Protein AF-A0A4U3MLZ5-F1 (afdb_monomer_lite)

Radius of gyration: 21.93 Å; chains: 1; bounding box: 55×74×49 Å

Secondary structure (DSSP, 8-state):
-EEEE-PPP-S-B---EEETTEEEPSB--SS--B-TTS-BS-B-----TT-TTTTSBSSGGGS-HHHHHHHHHHHHHHHHHHHHHHHHHHHHHTT--HHHHHTT-EEEEEEEEEE-TTS-EEEEEEEEEEBTTBTTSPPPTT--HHHHHHHHHHHHHH-EEEE----TT--PPPEEEE--S-EEEE----STTS-SS-HHHHHHHHHHHHHHTTSS-S--SS----SGGGTT----PPPP-

Foldseek 3Di:
DKKKFAFAAQADAFAWDDDPNDTFARFDDVVQDADPVRFGSGTRDRDDPPRPRHLPHSDPVSGRPLSQVVQQVCVVVLVVQLQVCLLVLLCVVVVHDSVVLLQFWDWDKDKDWDADSNRHTMMIMDIDIAGNVDPPHHHPPVPDPVSSVVSSVVSQVPGWDWADSPPPPCPDGTDIGGIYPDMDDADDDDDDDDPDDHNCVVCCVVVVCVVVVVPDDDDDPDDPDDPPPPPPPPDDDDDDD

InterPro domains:
  IPR046828 Replication initiator protein [PF20199] (1-237)

Organism: NCBI:txid2575442

Structure (mmCIF, N/CA/C/O backbone):
data_AF-A0A4U3MLZ5-F1
#
_entry.id   AF-A0A4U3MLZ5-F1
#
loop_
_atom_site.group_PDB
_atom_site.id
_atom_site.type_symbol
_atom_site.label_atom_id
_atom_site.label_alt_id
_atom_site.label_comp_id
_atom_site.label_asym_id
_atom_site.label_entity_id
_atom_site.label_seq_id
_atom_site.pdbx_PDB_ins_code
_atom_site.Cartn_x
_atom_site.Cartn_y
_atom_site.Cartn_z
_atom_site.occupancy
_atom_site.B_iso_or_equiv
_atom_site.auth_seq_id
_atom_site.auth_comp_id
_atom_site.auth_asym_id
_atom_site.auth_atom_id
_atom_site.pdbx_PDB_model_num
ATOM 1 N N . MET A 1 1 ? -3.683 9.913 10.251 1.00 90.56 1 MET A N 1
ATOM 2 C CA . MET A 1 1 ? -2.529 9.402 9.479 1.00 90.56 1 MET A CA 1
ATOM 3 C C . MET A 1 1 ? -2.818 9.519 8.001 1.00 90.56 1 MET A C 1
ATOM 5 O O . MET A 1 1 ? -3.917 9.171 7.587 1.00 90.56 1 MET A O 1
ATOM 9 N N . PHE A 1 2 ? -1.843 9.973 7.226 1.00 90.75 2 PHE A N 1
ATOM 10 C CA . PHE A 1 2 ? -1.817 9.811 5.780 1.00 90.75 2 PHE A CA 1
ATOM 11 C C . PHE A 1 2 ? -0.992 8.569 5.439 1.00 90.75 2 PHE A C 1
ATOM 13 O O . PHE A 1 2 ? 0.089 8.388 5.995 1.00 90.75 2 PHE A O 1
ATOM 20 N N . ALA A 1 3 ? -1.501 7.704 4.569 1.00 94.44 3 ALA A N 1
ATOM 21 C CA . ALA A 1 3 ? -0.833 6.475 4.168 1.00 94.44 3 ALA A CA 1
ATOM 22 C C . ALA A 1 3 ? -0.869 6.297 2.647 1.00 94.44 3 ALA A C 1
ATOM 24 O O . ALA A 1 3 ? -1.928 6.417 2.030 1.00 94.44 3 ALA A O 1
ATOM 25 N N . THR A 1 4 ? 0.281 5.975 2.056 1.00 95.31 4 THR A N 1
ATOM 26 C CA . THR A 1 4 ? 0.422 5.664 0.629 1.00 95.31 4 THR A CA 1
ATOM 27 C C . THR A 1 4 ? 0.766 4.192 0.448 1.00 95.31 4 THR A C 1
ATOM 29 O O . THR A 1 4 ? 1.868 3.757 0.785 1.00 95.31 4 THR A O 1
ATOM 32 N N . PHE A 1 5 ? -0.171 3.434 -0.116 1.00 96.06 5 PHE A N 1
ATOM 33 C CA . PHE A 1 5 ? -0.049 2.008 -0.399 1.00 96.06 5 PHE A CA 1
ATOM 34 C C . PHE A 1 5 ? 0.317 1.803 -1.864 1.00 96.06 5 PHE A C 1
ATOM 36 O O . PHE A 1 5 ? -0.424 2.221 -2.753 1.00 96.06 5 PHE A O 1
ATOM 43 N N . THR A 1 6 ? 1.434 1.131 -2.128 1.00 93.88 6 THR A N 1
ATOM 44 C CA . THR A 1 6 ? 1.923 0.917 -3.496 1.00 93.88 6 THR A CA 1
ATOM 45 C C . THR A 1 6 ? 1.751 -0.524 -3.959 1.00 93.88 6 THR A C 1
ATOM 47 O O . THR A 1 6 ? 1.646 -1.454 -3.158 1.00 93.88 6 THR A O 1
ATOM 50 N N . ALA A 1 7 ? 1.750 -0.705 -5.277 1.00 94.31 7 ALA A N 1
ATOM 51 C CA . ALA A 1 7 ? 1.853 -2.014 -5.902 1.00 94.31 7 ALA A CA 1
ATOM 52 C C . ALA A 1 7 ? 3.239 -2.644 -5.675 1.00 94.31 7 ALA A C 1
ATOM 54 O O . ALA A 1 7 ? 4.245 -1.915 -5.623 1.00 94.31 7 ALA A O 1
ATOM 55 N N . PRO A 1 8 ? 3.337 -3.984 -5.609 1.00 93.75 8 PRO A N 1
ATOM 56 C CA . PRO A 1 8 ? 4.622 -4.666 -5.669 1.00 93.75 8 PRO A CA 1
ATOM 57 C C . PRO A 1 8 ? 5.327 -4.409 -7.014 1.00 93.75 8 PRO A C 1
ATOM 59 O O . PRO A 1 8 ? 4.807 -3.768 -7.927 1.00 93.75 8 PRO A O 1
ATOM 62 N N . SER A 1 9 ? 6.576 -4.859 -7.115 1.00 92.06 9 SER A N 1
ATOM 63 C CA . SER A 1 9 ? 7.327 -4.788 -8.368 1.00 92.06 9 SER A CA 1
ATOM 64 C C . SER A 1 9 ? 7.005 -6.003 -9.233 1.00 92.06 9 SER A C 1
ATOM 66 O O . SER A 1 9 ? 7.180 -7.120 -8.762 1.00 92.06 9 SER A O 1
ATOM 68 N N . PHE A 1 10 ? 6.640 -5.773 -10.495 1.00 93.88 10 PHE A N 1
ATOM 69 C CA . PHE A 1 10 ? 6.434 -6.816 -11.516 1.00 93.88 10 PHE A CA 1
ATOM 70 C C . PHE A 1 10 ? 7.605 -6.936 -12.499 1.00 93.88 10 PHE A C 1
ATOM 72 O O . PHE A 1 10 ? 7.618 -7.779 -13.381 1.00 93.88 10 PHE A O 1
ATOM 79 N N . GLY A 1 11 ? 8.616 -6.086 -12.346 1.00 92.94 11 GLY A N 1
ATOM 80 C CA . GLY A 1 11 ? 9.808 -6.091 -13.177 1.00 92.94 11 GLY A CA 1
ATOM 81 C C . GLY A 1 11 ? 10.463 -4.712 -13.196 1.00 92.94 11 GLY A C 1
ATOM 82 O O . GLY A 1 11 ? 9.889 -3.739 -12.690 1.00 92.94 11 GLY A O 1
ATOM 83 N N . PRO A 1 12 ? 11.683 -4.597 -13.740 1.00 92.50 12 PRO A N 1
ATOM 84 C CA . PRO A 1 12 ? 12.329 -3.309 -13.941 1.00 92.50 12 PRO A CA 1
ATOM 85 C C . PRO A 1 12 ? 11.553 -2.465 -14.961 1.00 92.50 12 PRO A C 1
ATOM 87 O O . PRO A 1 12 ? 11.342 -2.893 -16.093 1.00 92.50 12 PRO A O 1
ATOM 90 N N . VAL A 1 13 ? 11.178 -1.248 -14.570 1.00 94.31 13 VAL A N 1
ATOM 91 C CA . VAL A 1 13 ? 10.553 -0.251 -15.453 1.00 94.31 13 VAL A CA 1
ATOM 92 C C . VAL A 1 13 ? 11.419 0.997 -15.552 1.00 94.31 13 VAL A C 1
ATOM 94 O O . VAL A 1 13 ? 12.210 1.294 -14.646 1.00 94.31 13 VAL A O 1
ATOM 97 N N . HIS A 1 14 ? 11.249 1.733 -16.642 1.00 94.81 14 HIS A N 1
ATOM 98 C CA . HIS A 1 14 ? 11.789 3.071 -16.797 1.00 94.81 14 HIS A CA 1
ATOM 99 C C . HIS A 1 14 ? 11.133 4.030 -15.801 1.00 94.81 14 HIS A C 1
ATOM 101 O O . HIS A 1 14 ? 9.921 4.013 -15.585 1.00 94.81 14 HIS A O 1
ATOM 107 N N . GLY A 1 15 ? 11.943 4.887 -15.192 1.00 93.00 15 GLY A N 1
ATOM 108 C CA . GLY A 1 15 ? 11.492 5.871 -14.225 1.00 93.00 15 GLY A CA 1
ATOM 109 C C . GLY A 1 15 ? 12.339 7.129 -14.289 1.00 93.00 15 GLY A C 1
ATOM 110 O O . GLY A 1 15 ? 13.526 7.091 -14.622 1.00 93.00 15 GLY A O 1
ATOM 111 N N . ARG A 1 16 ? 11.722 8.251 -13.933 1.00 92.88 16 ARG A N 1
ATOM 112 C CA . ARG A 1 16 ? 12.428 9.505 -13.713 1.00 92.88 16 ARG A CA 1
ATOM 113 C C . ARG A 1 16 ? 12.872 9.552 -12.260 1.00 92.88 16 ARG A C 1
ATOM 115 O O . ARG A 1 16 ? 12.088 9.301 -11.347 1.00 92.88 16 ARG A O 1
ATOM 122 N N . ARG A 1 17 ? 14.147 9.855 -12.048 1.00 91.25 17 ARG A N 1
ATOM 123 C CA . ARG A 1 17 ? 14.723 10.066 -10.721 1.00 91.25 17 ARG A CA 1
ATOM 124 C C . ARG A 1 17 ? 15.304 11.458 -10.690 1.00 91.25 17 ARG A C 1
ATOM 126 O O . ARG A 1 17 ? 15.999 11.848 -11.621 1.00 91.25 17 ARG A O 1
ATOM 133 N N . GLU A 1 18 ? 15.053 12.176 -9.615 1.00 91.69 18 GLU A N 1
ATOM 134 C CA . GLU A 1 18 ? 15.559 13.526 -9.434 1.00 91.69 18 GLU A CA 1
ATOM 135 C C . GLU A 1 18 ? 16.125 13.663 -8.029 1.00 91.69 18 GLU A C 1
ATOM 137 O O . GLU A 1 18 ? 15.611 13.068 -7.079 1.00 91.69 18 GLU A O 1
ATOM 142 N N . ARG A 1 19 ? 17.227 14.397 -7.913 1.00 91.88 19 ARG A N 1
ATOM 143 C CA . ARG A 1 19 ? 17.825 14.760 -6.634 1.00 91.88 19 ARG A CA 1
ATOM 144 C C . ARG A 1 19 ? 18.454 16.136 -6.775 1.00 91.88 19 ARG A C 1
ATOM 146 O O . ARG A 1 19 ? 19.205 16.356 -7.721 1.00 91.88 19 ARG A O 1
ATOM 153 N N . ASP A 1 20 ? 18.141 17.034 -5.846 1.00 91.81 20 ASP A N 1
ATOM 154 C CA . ASP A 1 20 ? 18.677 18.400 -5.802 1.00 91.81 20 ASP A CA 1
ATOM 155 C C . ASP A 1 20 ? 18.497 19.150 -7.142 1.00 91.81 20 ASP A C 1
ATOM 157 O O . ASP A 1 20 ? 19.430 19.758 -7.665 1.00 91.81 20 ASP A O 1
ATOM 161 N N . GLY A 1 21 ? 17.310 19.020 -7.754 1.00 88.25 21 GLY A N 1
ATOM 162 C CA . GLY A 1 21 ? 16.965 19.623 -9.052 1.00 88.25 21 GLY A CA 1
ATOM 163 C C . GLY A 1 21 ? 17.662 18.999 -10.268 1.00 88.25 21 GLY A C 1
ATOM 164 O O . GLY A 1 21 ? 17.538 19.503 -11.381 1.00 88.25 21 GLY A O 1
ATOM 165 N N . LYS A 1 22 ? 18.419 17.908 -10.087 1.00 92.31 22 LYS A N 1
ATOM 166 C CA . LYS A 1 22 ? 19.141 17.225 -11.168 1.00 92.31 22 LYS A CA 1
ATOM 167 C C . LYS A 1 22 ? 18.493 15.891 -11.500 1.00 92.31 22 LYS A C 1
ATOM 169 O O . LYS A 1 22 ? 18.393 15.002 -10.651 1.00 92.31 22 LYS A O 1
ATOM 174 N N . THR A 1 23 ? 18.144 15.710 -12.773 1.00 94.19 23 THR A N 1
ATOM 175 C CA . THR A 1 23 ? 17.671 14.426 -13.296 1.00 94.19 23 THR A CA 1
ATOM 176 C C . THR A 1 23 ? 18.797 13.399 -13.238 1.00 94.19 23 THR A C 1
ATOM 178 O O . THR A 1 23 ? 19.848 13.556 -13.864 1.00 94.19 23 THR A O 1
ATOM 181 N N . LEU A 1 24 ? 18.589 12.335 -12.475 1.00 94.50 24 LEU A N 1
ATOM 182 C CA . LEU A 1 24 ? 19.512 11.220 -12.317 1.00 94.50 24 LEU A CA 1
ATOM 183 C C . LEU A 1 24 ? 19.298 10.168 -13.417 1.00 94.50 24 LEU A C 1
ATOM 185 O O . LEU A 1 24 ? 18.218 10.095 -14.007 1.00 94.50 24 LEU A O 1
ATOM 189 N N . PRO A 1 25 ? 20.300 9.307 -13.678 1.00 95.12 25 PRO A N 1
ATOM 190 C CA . PRO A 1 25 ? 20.103 8.124 -14.504 1.00 95.12 25 PRO A CA 1
ATOM 191 C C . PRO A 1 25 ? 18.929 7.278 -13.993 1.00 95.12 25 PRO A C 1
ATOM 193 O O . PRO A 1 25 ? 18.823 7.006 -12.789 1.00 95.12 25 PRO A O 1
ATOM 196 N N . CYS A 1 26 ? 18.080 6.853 -14.927 1.00 94.44 26 CYS A N 1
ATOM 197 C CA . CYS A 1 26 ? 16.833 6.123 -14.710 1.00 94.44 26 CYS A CA 1
ATOM 198 C C . CYS A 1 26 ? 16.978 4.982 -13.699 1.00 94.44 26 CYS A C 1
ATOM 200 O O . CYS A 1 26 ? 16.330 4.950 -12.654 1.00 94.44 26 CYS A O 1
ATOM 202 N N . ARG A 1 27 ? 17.852 4.028 -14.009 1.00 91.75 27 ARG A N 1
ATOM 203 C CA . ARG A 1 27 ? 18.087 2.821 -13.222 1.00 91.75 27 ARG A CA 1
ATOM 204 C C . ARG A 1 27 ? 19.487 2.277 -13.531 1.00 91.75 27 ARG A C 1
ATOM 206 O O . ARG A 1 27 ? 19.602 1.278 -14.236 1.00 91.75 27 ARG A O 1
ATOM 213 N N . PRO A 1 28 ? 20.558 2.928 -13.053 1.00 91.44 28 PRO A N 1
ATOM 214 C CA . PRO A 1 28 ? 21.910 2.449 -13.308 1.00 91.44 28 PRO A CA 1
ATOM 215 C C . PRO A 1 28 ? 22.130 1.107 -12.596 1.00 91.44 28 PRO A C 1
ATOM 217 O O . PRO A 1 28 ? 21.809 0.980 -11.411 1.00 91.44 28 PRO A O 1
ATOM 220 N N . ARG A 1 29 ? 22.692 0.115 -13.294 1.00 89.00 29 ARG A N 1
ATOM 221 C CA . ARG A 1 29 ? 23.228 -1.106 -12.684 1.00 89.00 29 ARG A CA 1
ATOM 222 C C . ARG A 1 29 ? 24.743 -1.126 -12.865 1.00 89.00 29 ARG A C 1
ATOM 224 O O . ARG A 1 29 ? 25.285 -0.531 -13.793 1.00 89.00 29 ARG A O 1
ATOM 231 N N . ARG A 1 30 ? 25.459 -1.750 -11.932 1.00 86.81 30 ARG A N 1
ATOM 232 C CA . ARG A 1 30 ? 26.891 -2.000 -12.122 1.00 86.81 30 ARG A CA 1
ATOM 233 C C . ARG A 1 30 ? 27.029 -3.037 -13.241 1.00 86.81 30 ARG A C 1
ATOM 235 O O . ARG A 1 30 ? 26.280 -4.007 -13.221 1.00 86.81 30 ARG A O 1
ATOM 242 N N . ASP A 1 31 ? 27.899 -2.768 -14.211 1.00 83.38 31 ASP A N 1
ATOM 243 C CA . ASP A 1 31 ? 28.206 -3.636 -15.361 1.00 83.38 31 ASP A CA 1
ATOM 244 C C . ASP A 1 31 ? 27.020 -3.956 -16.303 1.00 83.38 31 ASP A C 1
ATOM 246 O O . ASP A 1 31 ? 27.200 -4.700 -17.258 1.00 83.38 31 ASP A O 1
ATOM 250 N N . ASP A 1 32 ? 25.838 -3.363 -16.047 1.00 82.56 32 ASP A N 1
ATOM 251 C CA . ASP A 1 32 ? 24.568 -3.523 -16.780 1.00 82.56 32 ASP A CA 1
ATOM 252 C C . ASP A 1 32 ? 24.399 -4.926 -17.393 1.00 82.56 32 ASP A C 1
ATOM 254 O O . ASP A 1 32 ? 24.376 -5.064 -18.616 1.00 82.56 32 ASP A O 1
ATOM 258 N N . PRO A 1 33 ? 24.290 -5.985 -16.567 1.00 86.88 33 PRO A N 1
ATOM 259 C CA . PRO A 1 33 ? 24.210 -7.338 -17.090 1.00 86.88 33 PRO A CA 1
ATOM 260 C C . PRO A 1 33 ? 22.992 -7.480 -18.016 1.00 86.88 33 PRO A C 1
ATOM 262 O O . PRO A 1 33 ? 21.937 -6.878 -17.753 1.00 86.88 33 PRO A O 1
ATOM 265 N N . PRO A 1 34 ? 23.112 -8.262 -19.101 1.00 91.56 34 PRO A N 1
ATOM 266 C CA . PRO A 1 34 ? 21.959 -8.620 -19.899 1.00 91.56 34 PRO A CA 1
ATOM 267 C C . PRO A 1 34 ? 21.051 -9.549 -19.090 1.00 91.56 34 PRO A C 1
ATOM 269 O O . PRO A 1 34 ? 21.515 -10.439 -18.377 1.00 91.56 34 PRO A O 1
ATOM 272 N N . CYS A 1 35 ? 19.744 -9.366 -19.230 1.00 92.44 35 CYS A N 1
ATOM 273 C CA . CYS A 1 35 ? 18.767 -10.350 -18.802 1.00 92.44 35 CYS A CA 1
ATOM 274 C C . CYS A 1 35 ? 18.855 -11.599 -19.694 1.00 92.44 35 CYS A C 1
ATOM 276 O O . CYS A 1 35 ? 19.525 -11.606 -20.730 1.00 92.44 35 CYS A O 1
ATOM 278 N N . VAL A 1 36 ? 18.097 -12.640 -19.351 1.00 91.75 36 VAL A N 1
ATOM 279 C CA . VAL A 1 36 ? 18.025 -13.891 -20.132 1.00 91.75 36 VAL A CA 1
ATOM 280 C C . VAL A 1 36 ? 17.581 -13.700 -21.593 1.00 91.75 36 VAL A C 1
ATOM 282 O O . VAL A 1 36 ? 17.824 -14.566 -22.423 1.00 91.75 36 VAL A O 1
ATOM 285 N N . HIS A 1 37 ? 16.980 -12.553 -21.926 1.00 91.81 37 HIS A N 1
ATOM 286 C CA . HIS A 1 37 ? 16.560 -12.175 -23.282 1.00 91.81 37 HIS A CA 1
ATOM 287 C C . HIS A 1 37 ? 17.588 -11.294 -24.019 1.00 91.81 37 HIS A C 1
ATOM 289 O O . HIS A 1 37 ? 17.282 -10.734 -25.070 1.00 91.81 37 HIS A O 1
ATOM 295 N N . GLY A 1 38 ? 18.782 -11.091 -23.451 1.00 89.94 38 GLY A N 1
ATOM 296 C CA . GLY A 1 38 ? 19.858 -10.297 -24.054 1.00 89.94 38 GLY A CA 1
ATOM 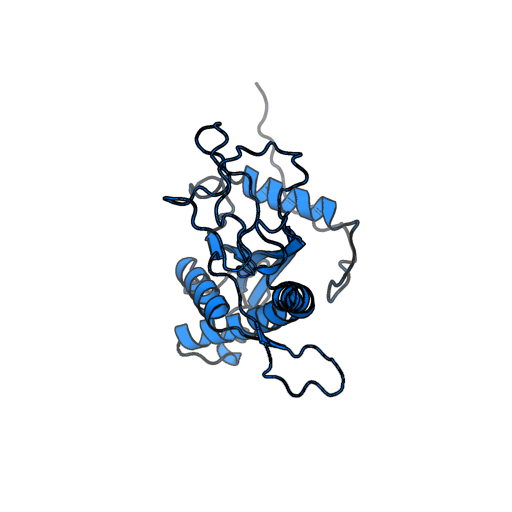297 C C . GLY A 1 38 ? 19.703 -8.774 -23.938 1.00 89.94 38 GLY A C 1
ATOM 298 O O . GLY A 1 38 ? 20.525 -8.039 -24.480 1.00 89.94 38 GLY A O 1
ATOM 299 N N . ARG A 1 39 ? 18.678 -8.270 -23.233 1.00 88.69 39 ARG A N 1
ATOM 300 C CA . ARG A 1 39 ? 18.480 -6.825 -22.994 1.00 88.69 39 ARG A CA 1
ATOM 301 C C . ARG A 1 39 ? 19.131 -6.400 -21.682 1.00 88.69 39 ARG A C 1
ATOM 303 O O . ARG A 1 39 ? 19.040 -7.128 -20.702 1.00 88.69 39 ARG A O 1
ATOM 310 N N . LEU A 1 40 ? 19.735 -5.214 -21.629 1.00 87.88 40 LEU A N 1
ATOM 311 C CA . LEU A 1 40 ? 20.328 -4.692 -20.391 1.00 87.88 40 LEU A CA 1
ATOM 312 C C . LEU A 1 40 ? 19.262 -4.550 -19.294 1.00 87.88 40 LEU A C 1
ATOM 314 O O . LEU A 1 40 ? 18.179 -4.024 -19.537 1.00 87.88 40 LEU A O 1
ATOM 318 N N . GLU A 1 41 ? 19.574 -4.967 -18.068 1.00 84.38 41 GLU A N 1
ATOM 319 C CA . GLU A 1 41 ? 18.665 -4.805 -16.920 1.00 84.38 41 GLU A CA 1
ATOM 320 C C . GLU A 1 41 ? 18.646 -3.381 -16.334 1.00 84.38 41 GLU A C 1
ATOM 322 O O . GLU A 1 41 ? 17.830 -3.049 -15.460 1.00 84.38 41 GLU A O 1
ATOM 327 N N . GLY A 1 42 ? 19.592 -2.548 -16.767 1.00 90.44 42 GLY A N 1
ATOM 328 C CA . GLY A 1 42 ? 19.748 -1.160 -16.363 1.00 90.44 42 GLY A CA 1
ATOM 329 C C . GLY A 1 42 ? 19.376 -0.181 -17.470 1.00 90.44 42 GLY A C 1
ATOM 330 O O . GLY A 1 42 ? 19.385 -0.493 -18.656 1.00 90.44 42 GLY A O 1
ATOM 331 N N . CYS A 1 43 ? 19.080 1.051 -17.066 1.00 93.38 43 CYS A N 1
ATOM 332 C CA . CYS A 1 43 ? 18.921 2.180 -17.972 1.00 93.38 43 CYS A CA 1
ATOM 333 C C . CYS A 1 43 ? 19.702 3.377 -17.420 1.00 93.38 43 CYS A C 1
ATOM 335 O O . CYS A 1 43 ? 19.432 3.850 -16.313 1.00 93.38 43 CYS A O 1
ATOM 337 N N . ARG A 1 44 ? 20.671 3.888 -18.189 1.00 94.06 44 ARG A N 1
ATOM 338 C CA . ARG A 1 44 ? 21.462 5.077 -17.813 1.00 94.06 44 ARG A CA 1
ATOM 339 C C . ARG A 1 44 ? 20.897 6.392 -18.347 1.00 94.06 44 ARG A C 1
ATOM 341 O O . ARG A 1 44 ? 21.413 7.453 -18.002 1.00 94.06 44 ARG A O 1
ATOM 348 N N . VAL A 1 45 ? 19.840 6.330 -19.156 1.00 94.56 45 VAL A N 1
ATOM 349 C CA . VAL A 1 45 ? 19.175 7.515 -19.708 1.00 94.56 45 VAL A CA 1
ATOM 350 C C . VAL A 1 45 ? 18.628 8.384 -18.574 1.00 94.56 45 VAL A C 1
ATOM 352 O O . VAL A 1 45 ? 18.109 7.876 -17.579 1.00 94.56 45 VAL A O 1
ATOM 355 N N . ARG A 1 46 ? 18.756 9.703 -18.722 1.00 96.19 46 ARG A N 1
ATOM 356 C CA . ARG A 1 46 ? 18.123 10.707 -17.860 1.00 96.19 46 ARG A CA 1
ATOM 357 C C . ARG A 1 46 ? 16.823 11.130 -18.539 1.00 96.19 46 ARG A C 1
ATOM 359 O O . ARG A 1 46 ? 16.852 11.946 -19.451 1.00 96.19 46 ARG A O 1
ATOM 366 N N . HIS A 1 47 ? 15.718 10.492 -18.170 1.00 95.69 47 HIS A N 1
ATOM 367 C CA . HIS A 1 47 ? 14.425 10.716 -18.820 1.00 95.69 47 HIS A CA 1
ATOM 368 C C . HIS A 1 47 ? 13.836 12.091 -18.462 1.00 95.69 47 HIS A C 1
ATOM 370 O O . HIS A 1 47 ? 13.852 12.487 -17.292 1.00 95.69 47 HIS A O 1
ATOM 376 N N . GLY A 1 48 ? 13.299 12.790 -19.468 1.00 93.25 48 GLY A N 1
ATOM 377 C CA . GLY A 1 48 ? 12.475 13.995 -19.296 1.00 93.25 48 GLY A CA 1
ATOM 378 C C . GLY A 1 48 ? 11.117 13.684 -18.650 1.00 93.25 48 GLY A C 1
ATOM 379 O O . GLY A 1 48 ? 10.838 12.528 -18.350 1.00 93.25 48 GLY A O 1
ATOM 380 N N . GLU A 1 49 ? 10.296 14.704 -18.372 1.00 89.31 49 GLU A N 1
ATOM 381 C CA . GLU A 1 49 ? 8.964 14.518 -17.744 1.00 89.31 49 GLU A CA 1
ATOM 382 C C . GLU A 1 49 ? 7.999 13.814 -18.694 1.00 89.31 49 GLU A C 1
ATOM 384 O O . GLU A 1 49 ? 7.283 12.909 -18.277 1.00 89.31 49 GLU A O 1
ATOM 389 N N . ASP A 1 50 ? 8.087 14.154 -19.979 1.00 90.81 50 ASP A N 1
ATOM 390 C CA . ASP A 1 50 ? 7.204 13.655 -21.034 1.00 90.81 50 ASP A CA 1
ATOM 391 C C . ASP A 1 50 ? 7.814 12.488 -21.833 1.00 90.81 50 ASP A C 1
ATOM 393 O O . ASP A 1 50 ? 7.394 12.196 -22.952 1.00 90.81 50 ASP A O 1
ATOM 397 N N . ASP A 1 51 ? 8.845 11.815 -21.304 1.00 92.56 51 ASP A N 1
ATOM 398 C CA . ASP A 1 51 ? 9.450 10.672 -21.999 1.00 92.56 51 ASP A CA 1
ATOM 399 C C . ASP A 1 51 ? 8.466 9.492 -22.027 1.00 92.56 51 ASP A C 1
ATOM 401 O O . ASP A 1 51 ? 8.103 8.934 -20.989 1.00 92.56 51 ASP A O 1
ATOM 405 N N . SER A 1 52 ? 8.068 9.076 -23.230 1.00 93.62 52 SER A N 1
ATOM 406 C CA . SER A 1 52 ? 7.064 8.028 -23.456 1.00 93.62 52 SER A CA 1
ATOM 407 C C . SER A 1 52 ? 7.455 6.651 -22.919 1.00 93.62 52 SER A C 1
ATOM 409 O O . SER A 1 52 ? 6.598 5.777 -22.774 1.00 93.62 52 SER A O 1
ATOM 411 N N . ARG A 1 53 ? 8.737 6.437 -22.599 1.00 94.00 53 ARG A N 1
ATOM 412 C CA . ARG A 1 53 ? 9.203 5.198 -21.972 1.00 94.00 53 ARG A CA 1
ATOM 413 C C . ARG A 1 53 ? 8.887 5.150 -20.489 1.00 94.00 53 ARG A C 1
ATOM 415 O O . ARG A 1 53 ? 8.935 4.062 -19.931 1.00 94.00 53 ARG A O 1
ATOM 422 N N . LEU A 1 54 ? 8.606 6.272 -19.822 1.00 93.75 54 LEU A N 1
ATOM 423 C CA . LEU A 1 54 ? 8.342 6.267 -18.384 1.00 93.75 54 LEU A CA 1
ATOM 424 C C . LEU A 1 54 ? 7.213 5.293 -18.037 1.00 93.75 54 LEU A C 1
ATOM 426 O O . LEU A 1 54 ? 6.162 5.271 -18.666 1.00 93.75 54 LEU A O 1
ATOM 430 N N . GLY A 1 55 ? 7.460 4.457 -17.030 1.00 91.50 55 GLY A N 1
ATOM 431 C CA . GLY A 1 55 ? 6.543 3.401 -16.620 1.00 91.50 55 GLY A CA 1
ATOM 432 C C . GLY A 1 55 ? 6.570 2.140 -17.488 1.00 91.50 55 GLY A C 1
ATOM 433 O O . GLY A 1 55 ? 6.082 1.109 -17.027 1.00 91.50 55 GLY A O 1
ATOM 434 N N . GLN A 1 56 ? 7.178 2.170 -18.678 1.00 94.38 56 GLN A N 1
ATOM 435 C CA . GLN A 1 56 ? 7.320 0.983 -19.518 1.00 94.38 56 GLN A CA 1
ATOM 436 C C . GLN A 1 56 ? 8.402 0.034 -18.985 1.00 94.38 56 GLN A C 1
ATOM 438 O O . GLN A 1 56 ? 9.379 0.483 -18.369 1.00 94.38 56 GLN A O 1
ATOM 443 N N . PRO A 1 57 ? 8.273 -1.281 -19.227 1.00 95.19 57 PRO A N 1
ATOM 444 C CA . PRO A 1 57 ? 9.309 -2.245 -18.882 1.00 95.19 57 PRO A CA 1
ATOM 445 C C . PRO A 1 57 ? 10.633 -1.961 -19.589 1.00 95.19 57 PRO A C 1
ATOM 447 O O . PRO A 1 57 ? 10.656 -1.647 -20.773 1.00 95.19 57 PRO A O 1
ATOM 450 N N . ILE A 1 58 ? 11.745 -2.154 -18.878 1.00 93.81 58 ILE A N 1
ATOM 451 C CA . ILE A 1 58 ? 13.085 -2.135 -19.494 1.00 93.81 58 ILE A CA 1
ATOM 452 C C . ILE A 1 58 ? 13.245 -3.328 -20.451 1.00 93.81 58 ILE A C 1
ATOM 454 O O . ILE A 1 58 ? 13.860 -3.224 -21.508 1.00 93.81 58 ILE A O 1
ATOM 458 N N . CYS A 1 59 ? 12.665 -4.471 -20.089 1.00 93.56 59 CYS A N 1
ATOM 459 C CA . CYS A 1 59 ? 12.587 -5.652 -20.931 1.00 93.56 59 CYS A CA 1
ATOM 460 C C . CYS A 1 59 ? 11.148 -6.163 -20.890 1.00 93.56 59 CYS A C 1
ATOM 462 O O . CYS A 1 59 ? 10.687 -6.585 -19.829 1.00 93.56 59 CYS A O 1
ATOM 464 N N . VAL A 1 60 ? 10.457 -6.111 -22.030 1.00 93.00 60 VAL A N 1
ATOM 465 C CA . VAL A 1 60 ? 9.050 -6.529 -22.140 1.00 93.00 60 VAL A CA 1
ATOM 466 C C . VAL A 1 60 ? 8.874 -7.995 -21.748 1.00 93.00 60 VAL A C 1
ATOM 468 O O . VAL A 1 60 ? 8.007 -8.313 -20.952 1.00 93.00 60 VAL A O 1
ATOM 471 N N . ASP A 1 61 ? 9.790 -8.865 -22.162 1.00 93.88 61 ASP A N 1
ATOM 472 C CA . ASP A 1 61 ? 9.702 -10.306 -21.885 1.00 93.88 61 ASP A CA 1
ATOM 473 C C . ASP A 1 61 ? 10.031 -10.667 -20.422 1.00 93.88 61 ASP A C 1
ATOM 475 O O . ASP A 1 61 ? 9.708 -11.754 -19.956 1.00 93.88 61 ASP A O 1
ATOM 479 N N . CYS A 1 62 ? 10.677 -9.768 -19.666 1.00 92.56 62 CYS A N 1
ATOM 480 C CA . CYS A 1 62 ? 10.948 -9.978 -18.236 1.00 92.56 62 CYS A CA 1
ATOM 481 C C . CYS A 1 62 ? 9.840 -9.442 -17.320 1.00 92.56 62 CYS A C 1
ATOM 483 O O . CYS A 1 62 ? 9.938 -9.617 -16.105 1.00 92.56 62 CYS A O 1
ATOM 485 N N . TYR A 1 63 ? 8.859 -8.713 -17.850 1.00 94.12 63 TYR A N 1
ATOM 486 C CA . TYR A 1 63 ? 7.843 -8.065 -17.031 1.00 94.12 63 TYR A CA 1
ATOM 487 C C . TYR A 1 63 ? 6.673 -9.009 -16.756 1.00 94.12 63 TYR A C 1
ATOM 489 O O . TYR A 1 63 ? 6.092 -9.584 -17.672 1.00 94.12 63 TYR A O 1
ATOM 497 N N . ASP A 1 64 ? 6.294 -9.140 -15.488 1.00 93.25 64 ASP A N 1
ATOM 498 C CA . ASP A 1 64 ? 5.152 -9.945 -15.061 1.00 93.25 64 ASP A CA 1
ATOM 499 C C . ASP A 1 64 ? 3.830 -9.203 -15.321 1.00 93.25 64 ASP A C 1
ATOM 501 O O . ASP A 1 64 ? 3.245 -8.559 -14.444 1.00 93.25 64 ASP A O 1
ATOM 505 N N . TYR A 1 65 ? 3.363 -9.272 -16.568 1.00 92.69 65 TYR A N 1
ATOM 506 C CA . TYR A 1 65 ? 2.091 -8.675 -16.975 1.00 92.69 65 TYR A CA 1
ATOM 507 C C . TYR A 1 65 ? 0.893 -9.328 -16.286 1.00 92.69 65 TYR A C 1
ATOM 509 O O . TYR A 1 65 ? -0.028 -8.619 -15.882 1.00 92.69 65 TYR A O 1
ATOM 517 N N . SER A 1 66 ? 0.909 -10.651 -16.113 1.00 91.75 66 SER A N 1
ATOM 518 C CA . SER A 1 66 ? -0.169 -11.381 -15.439 1.00 91.75 66 SER A CA 1
ATOM 519 C C . SER A 1 66 ? -0.334 -10.896 -14.001 1.00 91.75 66 SER A C 1
ATOM 521 O O . SER A 1 66 ? -1.435 -10.522 -13.598 1.00 91.75 66 SER A O 1
ATOM 523 N N . GLY A 1 67 ? 0.764 -10.802 -13.248 1.00 92.50 67 GLY A N 1
ATOM 524 C CA . GLY A 1 67 ? 0.763 -10.250 -11.898 1.00 92.50 67 GLY A CA 1
ATOM 525 C C . GLY A 1 67 ? 0.302 -8.793 -11.854 1.00 92.50 67 GLY A C 1
ATOM 526 O O . GLY A 1 67 ? -0.490 -8.437 -10.981 1.00 92.50 67 GLY A O 1
ATOM 527 N N . ALA A 1 68 ? 0.728 -7.958 -12.808 1.00 94.12 68 ALA A N 1
ATOM 528 C CA . ALA A 1 68 ? 0.308 -6.558 -12.897 1.00 94.12 68 ALA A CA 1
ATOM 529 C C . ALA A 1 68 ? -1.204 -6.402 -13.157 1.00 94.12 68 ALA A C 1
ATOM 531 O O . ALA A 1 68 ? -1.866 -5.579 -12.518 1.00 94.12 68 ALA A O 1
ATOM 532 N N . VAL A 1 69 ? -1.763 -7.210 -14.062 1.00 93.94 69 VAL A N 1
ATOM 533 C CA . VAL A 1 69 ? -3.202 -7.223 -14.371 1.00 93.94 69 VAL A CA 1
ATOM 534 C C . VAL A 1 69 ? -4.002 -7.710 -13.167 1.00 93.94 69 VAL A C 1
ATOM 536 O O . VAL A 1 69 ? -4.949 -7.041 -12.748 1.00 93.94 69 VAL A O 1
ATOM 539 N N . LEU A 1 70 ? -3.592 -8.828 -12.563 1.00 93.94 70 LEU A N 1
ATOM 540 C CA . LEU A 1 70 ? -4.249 -9.380 -11.378 1.00 93.94 70 LEU A CA 1
ATOM 541 C C . LEU A 1 70 ? -4.175 -8.415 -10.191 1.00 93.94 70 LEU A C 1
ATOM 543 O O . LEU A 1 70 ? -5.155 -8.245 -9.469 1.00 93.94 70 LEU A O 1
ATOM 547 N N . TRP A 1 71 ? -3.053 -7.717 -10.015 1.00 95.06 71 TRP A N 1
ATOM 548 C CA . TRP A 1 71 ? -2.943 -6.647 -9.031 1.00 95.06 71 TRP A CA 1
ATOM 549 C C . TRP A 1 71 ? -4.002 -5.570 -9.236 1.00 95.06 71 TRP A C 1
ATOM 551 O O . TRP A 1 71 ? -4.749 -5.277 -8.304 1.00 95.06 71 TRP A O 1
ATOM 561 N N . ASN A 1 72 ? -4.099 -5.002 -10.439 1.00 95.00 72 ASN A N 1
ATOM 562 C CA . ASN A 1 72 ? -5.068 -3.945 -10.722 1.00 95.00 72 ASN A CA 1
ATOM 563 C C . ASN A 1 72 ? -6.511 -4.432 -10.512 1.00 95.00 72 ASN A C 1
ATOM 565 O O . ASN A 1 72 ? -7.311 -3.717 -9.909 1.00 95.00 72 ASN A O 1
ATOM 569 N N . ALA A 1 73 ? -6.819 -5.664 -10.928 1.00 94.75 73 ALA A N 1
ATOM 570 C CA . ALA A 1 73 ? -8.139 -6.270 -10.755 1.00 94.75 73 ALA A CA 1
ATOM 571 C C . ALA A 1 73 ? -8.522 -6.471 -9.275 1.00 94.75 73 ALA A C 1
ATOM 573 O O . ALA A 1 73 ? -9.687 -6.329 -8.905 1.00 94.75 73 ALA A O 1
ATOM 574 N N . HIS A 1 74 ? -7.549 -6.770 -8.409 1.00 95.50 74 HIS A N 1
ATOM 575 C CA . HIS A 1 74 ? -7.794 -7.132 -7.009 1.00 95.50 74 HIS A CA 1
ATOM 576 C C . HIS A 1 74 ? -7.324 -6.088 -5.982 1.00 95.50 74 HIS A C 1
ATOM 578 O O . HIS A 1 74 ? -7.512 -6.285 -4.778 1.00 95.50 74 HIS A O 1
ATOM 584 N N . ALA A 1 75 ? -6.781 -4.948 -6.412 1.00 95.38 75 ALA A N 1
ATOM 585 C CA . ALA A 1 75 ? -6.346 -3.859 -5.535 1.00 95.38 75 ALA A CA 1
ATOM 586 C C . ALA A 1 75 ? -7.485 -3.352 -4.624 1.00 95.38 75 ALA A C 1
ATOM 588 O O . ALA A 1 75 ? -7.276 -3.060 -3.443 1.00 95.38 75 ALA A O 1
ATOM 589 N N . GLY A 1 76 ? -8.718 -3.302 -5.144 1.00 95.38 76 GLY A N 1
ATOM 590 C CA . GLY A 1 76 ? -9.910 -2.965 -4.360 1.00 95.38 76 GLY A CA 1
ATOM 591 C C . GLY A 1 76 ? -10.227 -3.991 -3.266 1.00 95.38 76 GLY A C 1
ATOM 592 O O . GLY A 1 76 ? -10.573 -3.612 -2.146 1.00 95.38 76 GLY A O 1
ATOM 593 N N . GLU A 1 77 ? -10.041 -5.281 -3.552 1.00 96.56 77 GLU A N 1
ATOM 594 C CA . GLU A 1 77 ? -10.232 -6.360 -2.578 1.00 96.56 77 GLU A CA 1
ATOM 595 C C . GLU A 1 77 ? -9.154 -6.336 -1.489 1.00 96.56 77 GLU A C 1
ATOM 597 O O . GLU A 1 77 ? -9.471 -6.472 -0.305 1.00 96.56 77 GLU A O 1
ATOM 602 N N . LEU A 1 78 ? -7.894 -6.092 -1.860 1.00 96.44 78 LEU A N 1
ATOM 603 C CA . LEU A 1 78 ? -6.808 -5.877 -0.900 1.00 96.44 78 LEU A CA 1
ATOM 604 C C . LEU A 1 78 ? -7.135 -4.728 0.055 1.00 96.44 78 LEU A C 1
ATOM 606 O O . LEU A 1 78 ? -6.991 -4.875 1.271 1.00 96.44 78 LEU A O 1
ATOM 610 N N . TRP A 1 79 ? -7.642 -3.608 -0.472 1.00 97.12 79 TRP A N 1
ATOM 611 C CA . TRP A 1 79 ? -8.102 -2.504 0.365 1.00 97.12 79 TRP A CA 1
ATOM 612 C C . TRP A 1 79 ? -9.244 -2.922 1.301 1.00 97.12 79 TRP A C 1
ATOM 614 O O . TRP A 1 79 ? -9.204 -2.619 2.494 1.00 97.12 79 TRP A O 1
ATOM 624 N N . ARG A 1 80 ? -10.260 -3.630 0.791 1.00 96.00 80 ARG A N 1
ATOM 625 C CA . ARG A 1 80 ? -11.396 -4.097 1.601 1.00 96.00 80 ARG A CA 1
ATOM 626 C C . ARG A 1 80 ? -10.924 -4.956 2.777 1.00 96.00 80 ARG A C 1
ATOM 628 O O . ARG A 1 80 ? -11.377 -4.755 3.905 1.00 96.00 80 ARG A O 1
ATOM 635 N N . ARG A 1 81 ? -9.989 -5.880 2.530 1.00 97.44 81 ARG A N 1
ATOM 636 C CA . ARG A 1 81 ? -9.375 -6.713 3.576 1.00 97.44 81 ARG A CA 1
ATOM 637 C C . ARG A 1 81 ? -8.574 -5.877 4.567 1.00 97.44 81 ARG A C 1
ATOM 639 O O . ARG A 1 81 ? -8.766 -6.047 5.766 1.00 97.44 81 ARG A O 1
ATOM 646 N N . PHE A 1 82 ? -7.770 -4.927 4.090 1.00 98.00 82 PHE A N 1
ATOM 647 C CA . PHE A 1 82 ? -7.043 -3.987 4.946 1.00 98.00 82 PHE A CA 1
ATOM 648 C C . PHE A 1 82 ? -7.977 -3.221 5.893 1.00 98.00 82 PHE A C 1
ATOM 650 O O . PHE A 1 82 ? -7.793 -3.276 7.107 1.00 98.00 82 PHE A O 1
ATOM 657 N N . ALA A 1 83 ? -9.019 -2.573 5.367 1.00 94.75 83 ALA A N 1
ATOM 658 C CA . ALA A 1 83 ? -9.953 -1.787 6.172 1.00 94.75 83 ALA A CA 1
ATOM 659 C C . ALA A 1 83 ? -10.664 -2.637 7.240 1.00 94.75 83 ALA A C 1
ATOM 661 O O . ALA A 1 83 ? -10.847 -2.202 8.378 1.00 94.75 83 ALA A O 1
ATOM 662 N N . ARG A 1 84 ? -11.029 -3.877 6.892 1.00 92.25 84 ARG A N 1
ATOM 663 C CA . ARG A 1 84 ? -11.623 -4.844 7.824 1.00 92.25 84 ARG A CA 1
ATOM 664 C C . ARG A 1 84 ? -10.633 -5.286 8.908 1.00 92.25 84 ARG A C 1
ATOM 666 O O . ARG A 1 84 ? -11.006 -5.383 10.079 1.00 92.25 84 ARG A O 1
ATOM 673 N N . ASP A 1 85 ? -9.397 -5.586 8.522 1.00 96.81 85 ASP A N 1
ATOM 674 C CA . ASP A 1 85 ? -8.414 -6.230 9.394 1.00 96.81 85 ASP A CA 1
ATOM 675 C C . ASP A 1 85 ? -7.664 -5.230 10.284 1.00 96.81 85 ASP A C 1
ATOM 677 O O . ASP A 1 85 ? -7.171 -5.622 11.344 1.00 96.81 85 ASP A O 1
ATOM 681 N N . LEU A 1 86 ? -7.671 -3.938 9.940 1.00 97.38 86 LEU A N 1
ATOM 682 C CA . LEU A 1 86 ? -7.076 -2.872 10.750 1.00 97.38 86 LEU A CA 1
ATOM 683 C C . LEU A 1 86 ? -7.665 -2.830 12.166 1.00 97.38 86 LEU A C 1
ATOM 685 O O . LEU A 1 86 ? -6.930 -2.830 13.153 1.00 97.38 86 LEU A O 1
ATOM 689 N N . LEU A 1 87 ? -8.995 -2.904 12.289 1.00 94.44 87 LEU A N 1
ATOM 690 C CA . LEU A 1 87 ? -9.657 -2.966 13.596 1.00 94.44 87 LEU A CA 1
ATOM 691 C C . LEU A 1 87 ? -9.258 -4.223 14.386 1.00 94.44 87 LEU A C 1
ATOM 693 O O . LEU A 1 87 ? -9.152 -4.191 15.610 1.00 94.44 87 LEU A O 1
ATOM 697 N N . ALA A 1 88 ? -9.018 -5.340 13.697 1.00 94.62 88 ALA A N 1
ATOM 698 C CA . ALA A 1 88 ? -8.567 -6.573 14.334 1.00 94.62 88 ALA A CA 1
ATOM 699 C C . ALA A 1 88 ? -7.150 -6.443 14.899 1.00 94.62 88 ALA A C 1
ATOM 701 O O . ALA A 1 88 ? -6.866 -6.955 15.978 1.00 94.62 88 ALA A O 1
ATOM 702 N N . VAL A 1 89 ? -6.266 -5.764 14.171 1.00 97.62 89 VAL A N 1
ATOM 703 C CA . VAL A 1 89 ? -4.885 -5.524 14.594 1.00 97.62 89 VAL A CA 1
ATOM 704 C C . VAL A 1 89 ? -4.854 -4.603 15.806 1.00 97.62 89 VAL A C 1
ATOM 706 O O . VAL A 1 89 ? -4.203 -4.942 16.793 1.00 97.62 89 VAL A O 1
ATOM 709 N N . LEU A 1 90 ? -5.631 -3.517 15.775 1.00 96.31 90 LEU A N 1
ATOM 710 C CA . LEU A 1 90 ? -5.815 -2.618 16.918 1.00 96.31 90 LEU A CA 1
ATOM 711 C C . LEU A 1 90 ? -6.326 -3.380 18.151 1.00 96.31 90 LEU A C 1
ATOM 713 O O . LEU A 1 90 ? -5.785 -3.227 19.244 1.00 96.31 90 LEU A O 1
ATOM 717 N N . ALA A 1 91 ? -7.319 -4.257 17.972 1.00 94.69 91 ALA A N 1
ATOM 718 C CA . ALA A 1 91 ? -7.882 -5.061 19.057 1.00 94.69 91 ALA A CA 1
ATOM 719 C C . ALA A 1 91 ? -6.820 -5.962 19.707 1.00 94.69 91 ALA A C 1
ATOM 721 O O . ALA A 1 91 ? -6.673 -5.965 20.929 1.00 94.69 91 ALA A O 1
ATOM 722 N N . ARG A 1 92 ? -6.003 -6.650 18.897 1.00 95.25 92 ARG A N 1
ATOM 723 C CA . ARG A 1 92 ? -4.902 -7.491 19.398 1.00 95.25 92 ARG A CA 1
ATOM 724 C C . ARG A 1 92 ? -3.840 -6.688 20.142 1.00 95.25 92 ARG A C 1
ATOM 726 O O . ARG A 1 92 ? -3.420 -7.113 21.214 1.00 95.25 92 ARG A O 1
ATOM 733 N N . GLN A 1 93 ? -3.432 -5.530 19.618 1.00 94.38 93 GLN A N 1
ATOM 734 C CA . GLN A 1 93 ? -2.473 -4.649 20.299 1.00 94.38 93 GLN A CA 1
ATOM 735 C C . GLN A 1 93 ? -2.997 -4.177 21.664 1.00 94.38 93 GLN A C 1
ATOM 737 O O . GLN A 1 93 ? -2.225 -4.020 22.606 1.00 94.38 93 GLN A O 1
ATOM 742 N N . ARG A 1 94 ? -4.318 -4.008 21.788 1.00 93.50 94 ARG A N 1
ATOM 743 C CA . ARG A 1 94 ? -5.004 -3.617 23.026 1.00 93.50 94 ARG A CA 1
ATOM 744 C C . ARG A 1 94 ? -5.417 -4.787 23.919 1.00 93.50 94 ARG A C 1
ATOM 746 O O . ARG A 1 94 ? -6.022 -4.540 24.956 1.00 93.50 94 ARG A O 1
ATOM 753 N N . LYS A 1 95 ? -5.116 -6.035 23.537 1.00 94.88 95 LYS A N 1
ATOM 754 C CA . LYS A 1 95 ? -5.608 -7.250 24.215 1.00 94.88 95 LYS A CA 1
ATOM 755 C C . LYS A 1 95 ? -7.132 -7.213 24.446 1.00 94.88 95 LYS A C 1
ATOM 757 O O . LYS A 1 95 ? -7.623 -7.671 25.470 1.00 94.88 95 LYS A O 1
ATOM 762 N N . ALA A 1 96 ? -7.863 -6.642 23.491 1.00 94.81 96 ALA A N 1
ATOM 763 C CA . ALA A 1 96 ? -9.306 -6.436 23.537 1.00 94.81 96 ALA A CA 1
ATOM 764 C C . ALA A 1 96 ? -9.997 -7.202 22.402 1.00 94.81 96 ALA A C 1
ATOM 766 O O . ALA A 1 96 ? -9.359 -7.603 21.423 1.00 94.81 96 ALA A O 1
ATOM 767 N N . THR A 1 97 ? -11.315 -7.380 22.490 1.00 95.50 97 THR A N 1
ATOM 768 C CA . THR A 1 97 ? -12.089 -7.896 21.356 1.00 95.50 97 THR A CA 1
ATOM 769 C C . THR A 1 97 ? -12.410 -6.778 20.359 1.00 95.50 97 THR A C 1
ATOM 771 O O . THR A 1 97 ? -12.411 -5.587 20.682 1.00 95.50 97 THR A O 1
ATOM 774 N N . ARG A 1 98 ? -12.756 -7.148 19.117 1.00 94.19 98 ARG A N 1
ATOM 775 C CA . ARG A 1 98 ? -13.270 -6.181 18.126 1.00 94.19 98 ARG A CA 1
ATOM 776 C C . ARG A 1 98 ? -14.548 -5.490 18.616 1.00 94.19 98 ARG A C 1
ATOM 778 O O . ARG A 1 98 ? -14.783 -4.343 18.256 1.00 94.19 98 ARG A O 1
ATOM 785 N N . ALA A 1 99 ? -15.379 -6.191 19.389 1.00 94.81 99 ALA A N 1
ATOM 786 C CA . ALA A 1 99 ? -16.612 -5.638 19.937 1.00 94.81 99 ALA A CA 1
ATOM 787 C C . ALA A 1 99 ? -16.315 -4.568 20.996 1.00 94.81 99 ALA A C 1
ATOM 789 O O . ALA A 1 99 ? -16.933 -3.509 20.962 1.00 94.81 99 ALA A O 1
ATOM 790 N N . ASP A 1 100 ? -15.336 -4.808 21.874 1.00 94.19 100 ASP A N 1
ATOM 791 C CA . ASP A 1 100 ? -14.923 -3.834 22.893 1.00 94.19 100 ASP A CA 1
ATOM 792 C C . ASP A 1 100 ? -14.364 -2.565 22.261 1.00 94.19 100 ASP A C 1
ATOM 794 O O . ASP A 1 100 ? -14.680 -1.467 22.715 1.00 94.19 100 ASP A O 1
ATOM 798 N N . LEU A 1 101 ? -13.575 -2.710 21.189 1.00 93.50 101 LEU A N 1
ATOM 799 C CA . LEU A 1 101 ? -13.064 -1.554 20.462 1.00 93.50 101 LEU A CA 1
ATOM 800 C C . LEU A 1 101 ? -14.164 -0.755 19.777 1.00 93.50 101 LEU A C 1
ATOM 802 O O . LEU A 1 101 ? -14.134 0.463 19.862 1.00 93.50 101 LEU A O 1
ATOM 806 N N . ARG A 1 102 ? -15.154 -1.400 19.150 1.00 93.06 102 ARG A N 1
ATOM 807 C CA . ARG A 1 102 ? -16.260 -0.675 18.496 1.00 93.06 102 ARG A CA 1
ATOM 808 C C . ARG A 1 102 ? -17.102 0.159 19.459 1.00 93.06 102 ARG A C 1
ATOM 810 O O . ARG A 1 102 ? -17.727 1.109 19.014 1.00 93.06 102 ARG A O 1
ATOM 817 N N . ARG A 1 103 ? -17.124 -0.190 20.749 1.00 94.56 103 ARG A N 1
ATOM 818 C CA . ARG A 1 103 ? -17.795 0.613 21.785 1.00 94.56 103 ARG A CA 1
ATOM 819 C C . ARG A 1 103 ? -16.980 1.830 22.231 1.00 94.56 103 ARG A C 1
ATOM 821 O O . ARG A 1 103 ? -17.532 2.705 22.875 1.00 94.56 103 ARG A O 1
ATOM 828 N N . GLN A 1 104 ? -15.681 1.859 21.938 1.00 93.81 104 GLN A N 1
ATOM 829 C CA . GLN A 1 104 ? -14.759 2.907 22.388 1.00 93.81 104 GLN A CA 1
ATOM 830 C C . GLN A 1 104 ? -14.250 3.787 21.253 1.00 93.81 104 GLN A C 1
ATOM 832 O O . GLN A 1 104 ? -13.816 4.903 21.507 1.00 93.81 104 GLN A O 1
ATOM 837 N N . LEU A 1 105 ? -14.212 3.272 20.025 1.00 93.94 105 LEU A N 1
ATOM 838 C CA . LEU A 1 105 ? -13.702 4.007 18.882 1.00 93.94 105 LEU A CA 1
ATOM 839 C C . LEU A 1 105 ? -14.308 3.537 17.569 1.00 93.94 105 LEU A C 1
ATOM 841 O O . LEU A 1 105 ? -14.732 2.386 17.408 1.00 93.94 105 LEU A O 1
ATOM 845 N N . ARG A 1 106 ? -14.201 4.419 16.582 1.00 91.50 106 ARG A N 1
ATOM 846 C CA . ARG A 1 106 ? -14.454 4.139 15.176 1.00 91.50 106 ARG A CA 1
ATOM 847 C C . ARG A 1 106 ? -13.182 4.358 14.360 1.00 91.50 106 ARG A C 1
ATOM 849 O O . ARG A 1 106 ? -12.464 5.334 14.541 1.00 91.50 106 ARG A O 1
ATOM 856 N N . VAL A 1 107 ? -12.909 3.441 13.431 1.00 92.75 107 VAL A N 1
ATOM 857 C CA . VAL A 1 107 ? -11.881 3.643 12.400 1.00 92.75 107 VAL A CA 1
ATOM 858 C C . VAL A 1 107 ? -12.549 4.314 11.207 1.00 92.75 107 VAL A C 1
ATOM 860 O O . VAL A 1 107 ? -13.377 3.699 10.531 1.00 92.75 107 VAL A O 1
ATOM 863 N N . SER A 1 108 ? -12.183 5.563 10.951 1.00 89.12 108 SER A N 1
ATOM 864 C CA . SER A 1 108 ? -12.676 6.354 9.825 1.00 89.12 108 SER A CA 1
ATOM 865 C C . SER A 1 108 ? -11.585 6.480 8.772 1.00 89.12 108 SER A C 1
ATOM 867 O O . SER A 1 108 ? -10.407 6.623 9.102 1.00 89.12 108 SER A O 1
ATOM 869 N N . TYR A 1 109 ? -11.957 6.431 7.494 1.00 89.38 109 TYR A N 1
ATOM 870 C CA . TYR A 1 109 ? -11.004 6.664 6.419 1.00 89.38 109 TYR A CA 1
ATOM 871 C C . TYR A 1 109 ? -11.648 7.272 5.177 1.00 89.38 109 TYR A C 1
ATOM 873 O O . TYR A 1 109 ? -12.806 7.007 4.864 1.00 89.38 109 TYR A O 1
ATOM 881 N N . ALA A 1 110 ? -10.840 8.024 4.439 1.00 86.25 110 ALA A N 1
ATOM 882 C CA . ALA A 1 110 ? -11.069 8.374 3.045 1.00 86.25 110 ALA A CA 1
ATOM 883 C C . ALA A 1 110 ? -9.888 7.844 2.231 1.00 86.25 110 ALA A C 1
ATOM 885 O O . ALA A 1 110 ? -8.755 7.847 2.717 1.00 86.25 110 ALA A O 1
ATOM 886 N N . LYS A 1 111 ? -10.138 7.372 1.008 1.00 89.38 111 LYS A N 1
ATOM 887 C CA . LYS A 1 111 ? -9.086 6.873 0.121 1.00 89.38 111 LYS A CA 1
ATOM 888 C C . LYS A 1 111 ? -9.311 7.323 -1.311 1.00 89.38 111 LYS A C 1
ATOM 890 O O . LYS A 1 111 ? -10.455 7.450 -1.739 1.00 89.38 111 LYS A O 1
ATOM 895 N N . VAL A 1 112 ? -8.224 7.433 -2.054 1.00 87.56 112 VAL A N 1
ATOM 896 C CA . VAL A 1 112 ? -8.224 7.637 -3.501 1.00 87.56 112 VAL A CA 1
ATOM 897 C C . VAL A 1 112 ? -7.363 6.550 -4.125 1.00 87.56 112 VAL A C 1
ATOM 899 O O . VAL A 1 112 ? -6.321 6.191 -3.577 1.00 87.56 112 VAL A O 1
ATOM 902 N N . ALA A 1 113 ? -7.836 5.994 -5.237 1.00 90.19 113 ALA A N 1
ATOM 903 C CA . ALA A 1 113 ? -7.056 5.111 -6.089 1.00 90.19 113 ALA A CA 1
ATOM 904 C C . ALA A 1 113 ? -6.511 5.932 -7.257 1.00 90.19 113 ALA A C 1
ATOM 906 O O . ALA A 1 113 ? -7.281 6.599 -7.944 1.00 90.19 113 ALA A O 1
ATOM 907 N N . GLU A 1 114 ? -5.209 5.867 -7.491 1.00 89.50 114 GLU A N 1
ATOM 908 C CA . GLU A 1 114 ? -4.563 6.535 -8.617 1.00 89.50 114 GLU A CA 1
ATOM 909 C C . GLU A 1 114 ? -3.705 5.529 -9.393 1.00 89.50 114 GLU A C 1
ATOM 911 O O . GLU A 1 114 ? -3.214 4.536 -8.844 1.00 89.50 114 GLU A O 1
ATOM 916 N N . TYR A 1 115 ? -3.497 5.782 -10.681 1.00 89.31 115 TYR A N 1
ATOM 917 C CA . TYR A 1 115 ? -2.578 4.996 -11.498 1.00 89.31 115 TYR A CA 1
ATOM 918 C C . TYR A 1 115 ? -1.192 5.632 -11.472 1.00 89.31 115 TYR A C 1
ATOM 920 O O . TYR A 1 115 ? -1.028 6.813 -11.762 1.00 89.31 115 TYR A O 1
ATOM 928 N N . GLN A 1 116 ? -0.176 4.840 -11.128 1.00 87.94 116 GLN A N 1
ATOM 929 C CA . GLN A 1 116 ? 1.214 5.250 -11.317 1.00 87.94 116 GLN A CA 1
ATOM 930 C C . GLN A 1 116 ? 1.535 5.323 -12.815 1.00 87.94 116 GLN A C 1
ATOM 932 O O . GLN A 1 116 ? 0.876 4.670 -13.620 1.00 87.94 116 GLN A O 1
ATOM 937 N N . THR A 1 117 ? 2.623 6.001 -13.191 1.00 86.00 117 THR A N 1
ATOM 938 C CA . THR A 1 117 ? 3.095 6.063 -14.590 1.00 86.00 117 THR A CA 1
ATOM 939 C C . THR A 1 117 ? 3.279 4.676 -15.226 1.00 86.00 117 THR A C 1
ATOM 941 O O . THR A 1 117 ? 3.083 4.506 -16.419 1.00 86.00 117 THR A O 1
ATOM 944 N N . ARG A 1 118 ? 3.586 3.651 -14.418 1.00 89.75 118 ARG A N 1
ATOM 945 C CA . ARG A 1 118 ? 3.679 2.235 -14.832 1.00 89.75 118 ARG A CA 1
ATOM 946 C C . ARG A 1 118 ? 2.335 1.493 -14.929 1.00 89.75 118 ARG A C 1
ATOM 948 O O . ARG A 1 118 ? 2.320 0.268 -14.943 1.00 89.75 118 ARG A O 1
ATOM 955 N N . GLY A 1 119 ? 1.209 2.206 -14.899 1.00 91.06 119 GLY A N 1
ATOM 956 C CA . GLY A 1 119 ? -0.135 1.638 -15.043 1.00 91.06 119 GLY A CA 1
ATOM 957 C C . GLY A 1 119 ? -0.623 0.801 -13.856 1.00 91.06 119 GLY A C 1
ATOM 958 O O . GLY A 1 119 ? -1.602 0.073 -13.989 1.00 91.06 119 GLY A O 1
ATOM 959 N N . LEU A 1 120 ? 0.033 0.884 -12.694 1.00 95.44 120 LEU A N 1
ATOM 960 C CA . LEU A 1 120 ? -0.361 0.137 -11.496 1.00 95.44 120 LEU A CA 1
ATOM 961 C C . LEU A 1 120 ? -1.155 1.014 -10.535 1.00 95.44 120 LEU A C 1
ATOM 963 O O . LEU A 1 120 ? -0.728 2.128 -10.216 1.00 95.44 120 LEU A O 1
ATOM 967 N N . VAL A 1 121 ? -2.265 0.478 -10.031 1.00 93.56 121 VAL A N 1
ATOM 968 C CA . VAL A 1 121 ? -3.066 1.129 -8.992 1.00 93.56 121 VAL A CA 1
ATOM 969 C C . VAL A 1 121 ? -2.240 1.274 -7.714 1.00 93.56 121 VAL A C 1
ATOM 971 O O . VAL A 1 121 ? -1.594 0.326 -7.259 1.00 93.56 121 VAL A O 1
ATOM 974 N N . HIS A 1 122 ? -2.299 2.456 -7.114 1.00 93.88 122 HIS A N 1
ATOM 975 C CA . HIS A 1 122 ? -1.832 2.745 -5.764 1.00 93.88 122 HIS A CA 1
ATOM 976 C C . HIS A 1 122 ? -2.908 3.531 -5.013 1.00 93.88 122 HIS A C 1
ATOM 978 O O . HIS A 1 122 ? -3.776 4.147 -5.633 1.00 93.88 122 HIS A O 1
ATOM 984 N N . PHE A 1 123 ? -2.876 3.482 -3.681 1.00 93.81 123 PHE A N 1
ATOM 985 C CA . PHE A 1 123 ? -3.838 4.205 -2.856 1.00 93.81 123 PHE A CA 1
ATOM 986 C C . PHE A 1 123 ? -3.160 5.259 -2.007 1.00 93.81 123 PHE A C 1
ATOM 988 O O . PHE A 1 123 ? -2.148 4.989 -1.363 1.00 93.81 123 PHE A O 1
ATOM 995 N N . HIS A 1 124 ? -3.809 6.408 -1.918 1.00 92.38 124 HIS A N 1
ATOM 996 C CA . HIS A 1 124 ? -3.606 7.356 -0.840 1.00 92.38 124 HIS A CA 1
ATOM 997 C C . HIS A 1 124 ? -4.798 7.285 0.101 1.00 92.38 124 HIS A C 1
ATOM 999 O O . HIS A 1 124 ? -5.941 7.224 -0.353 1.00 92.38 124 HIS A O 1
ATOM 1005 N N . ALA A 1 125 ? -4.549 7.280 1.406 1.00 91.44 125 ALA A N 1
ATOM 1006 C CA . ALA A 1 125 ? -5.604 7.216 2.399 1.00 91.44 125 ALA A CA 1
ATOM 1007 C C . ALA A 1 125 ? -5.339 8.137 3.583 1.00 91.44 125 ALA A C 1
ATOM 1009 O O . ALA A 1 125 ? -4.236 8.173 4.126 1.00 91.44 125 ALA A O 1
ATOM 1010 N N . VAL A 1 126 ? -6.388 8.821 4.028 1.00 90.31 126 VAL A N 1
ATOM 1011 C CA . VAL A 1 126 ? -6.436 9.469 5.338 1.00 90.31 126 VAL A CA 1
ATOM 1012 C C . VAL A 1 126 ? -7.181 8.526 6.269 1.00 90.31 126 VAL A C 1
ATOM 1014 O O . VAL A 1 126 ? -8.331 8.194 6.005 1.00 90.31 126 VAL A O 1
ATOM 1017 N N . ILE A 1 127 ? -6.522 8.077 7.334 1.00 92.69 127 ILE A N 1
ATOM 1018 C CA . ILE A 1 127 ? -7.061 7.145 8.331 1.00 92.69 127 ILE A CA 1
ATOM 1019 C C . ILE A 1 127 ? -7.048 7.831 9.699 1.00 92.69 127 ILE A C 1
ATOM 1021 O O . ILE A 1 127 ? -6.019 8.381 10.110 1.00 92.69 127 ILE A O 1
ATOM 1025 N N . ARG A 1 128 ? -8.179 7.782 10.406 1.00 90.62 128 ARG A N 1
ATOM 1026 C CA . ARG A 1 128 ? -8.392 8.404 11.716 1.00 90.62 128 ARG A CA 1
ATOM 1027 C C . ARG A 1 128 ? -9.031 7.418 12.693 1.00 90.62 128 ARG A C 1
ATOM 1029 O O . ARG A 1 128 ? -9.795 6.539 12.293 1.00 90.62 128 ARG A O 1
ATOM 1036 N N . LEU A 1 129 ? -8.690 7.575 13.966 1.00 91.75 129 LEU A N 1
ATOM 1037 C CA . LEU A 1 129 ? -9.431 6.987 15.075 1.00 91.75 129 LEU A CA 1
ATOM 1038 C C . LEU A 1 129 ? -10.313 8.096 15.643 1.00 91.75 129 LEU A C 1
ATOM 1040 O O . LEU A 1 129 ? -9.798 9.151 15.994 1.00 91.75 129 LEU A O 1
ATOM 1044 N N . ASP A 1 130 ? -11.615 7.857 15.670 1.00 87.75 130 ASP A N 1
ATOM 1045 C CA . ASP A 1 130 ? -12.628 8.727 16.267 1.00 87.75 130 ASP A CA 1
ATOM 1046 C C . ASP A 1 130 ? -13.214 8.032 17.505 1.00 87.75 130 ASP A C 1
ATOM 1048 O O . ASP A 1 130 ? -13.053 6.815 17.654 1.00 87.75 130 ASP A O 1
ATOM 1052 N N . GLY A 1 131 ? -13.915 8.764 18.369 1.00 88.06 131 GLY A N 1
ATOM 1053 C CA . GLY A 1 131 ? -14.793 8.164 19.374 1.00 88.06 131 GLY A CA 1
ATOM 1054 C C . GLY A 1 131 ? -15.947 7.363 18.736 1.00 88.06 131 GLY A C 1
ATOM 1055 O O . GLY A 1 131 ? -16.097 7.351 17.503 1.00 88.06 131 GLY A O 1
ATOM 1056 N N . PRO A 1 132 ? -16.731 6.608 19.527 1.00 91.06 132 PRO A N 1
ATOM 1057 C CA . PRO A 1 132 ? -17.797 5.746 19.011 1.00 91.06 132 PRO A CA 1
ATOM 1058 C C . PRO A 1 132 ? -18.852 6.490 18.176 1.00 91.06 132 PRO A C 1
ATOM 1060 O O . PRO A 1 132 ? -19.345 5.912 17.203 1.00 91.06 132 PRO A O 1
ATOM 1063 N N . GLU A 1 133 ? -19.137 7.762 18.476 1.00 86.56 133 GLU A N 1
ATOM 1064 C CA . GLU A 1 133 ? -20.135 8.562 17.747 1.00 86.56 133 GLU A CA 1
ATOM 1065 C C . GLU A 1 133 ? -19.592 9.140 16.423 1.00 86.56 133 GLU A C 1
ATOM 1067 O O . GLU A 1 133 ? -20.341 9.631 15.576 1.00 86.56 133 GLU A O 1
ATOM 1072 N N . GLY A 1 134 ? -18.289 8.987 16.161 1.00 80.50 134 GLY A N 1
ATOM 1073 C CA . GLY A 1 134 ? -17.658 9.329 14.889 1.00 80.50 134 GLY A CA 1
ATOM 1074 C C . GLY A 1 134 ? -17.035 10.731 14.851 1.00 80.50 134 GLY A C 1
ATOM 1075 O O . GLY A 1 134 ? -16.508 11.195 15.858 1.00 80.50 134 GLY A O 1
ATOM 1076 N N . PRO A 1 135 ? -16.991 11.392 13.676 1.00 73.31 135 PRO A N 1
ATOM 1077 C CA . PRO A 1 135 ? -16.312 12.678 13.518 1.00 73.31 135 PRO A CA 1
ATOM 1078 C C . PRO A 1 135 ? -16.830 13.735 14.505 1.00 73.31 135 PRO A C 1
ATOM 1080 O O . PRO A 1 135 ? -18.002 14.086 14.460 1.00 73.31 135 PRO A O 1
ATOM 1083 N N . GLY A 1 136 ? -15.949 14.257 15.360 1.00 74.62 136 GLY A N 1
ATOM 1084 C CA . GLY A 1 136 ? -16.294 15.235 16.403 1.00 74.62 136 GLY A CA 1
ATOM 1085 C C . GLY A 1 136 ? -16.328 14.645 17.815 1.00 74.62 136 GLY A C 1
ATOM 1086 O O . GLY A 1 136 ? -16.173 15.386 18.781 1.00 74.62 136 GLY A O 1
ATOM 1087 N N . ASP A 1 137 ? -16.430 13.321 17.936 1.00 79.75 137 ASP A N 1
ATOM 1088 C CA . ASP A 1 137 ? -16.253 12.601 19.194 1.00 79.75 137 ASP A CA 1
ATOM 1089 C C . ASP A 1 137 ? -14.761 12.268 19.384 1.00 79.75 137 ASP A C 1
ATOM 1091 O O . ASP A 1 137 ? -14.163 11.610 18.517 1.00 79.75 137 ASP A O 1
ATOM 1095 N N . PRO A 1 138 ? -14.102 12.758 20.452 1.00 84.06 138 PRO A N 1
ATOM 1096 C CA . PRO A 1 138 ? -12.675 12.549 20.642 1.00 84.06 138 PRO A CA 1
ATOM 1097 C C . PRO A 1 138 ? -12.331 11.063 20.777 1.00 84.06 138 PRO A C 1
ATOM 1099 O O . PRO A 1 138 ? -12.995 10.291 21.467 1.00 84.06 138 PRO A O 1
ATOM 1102 N N . SER A 1 139 ? -11.228 10.656 20.148 1.00 89.81 139 SER A N 1
ATOM 1103 C CA . SER A 1 139 ? -10.703 9.304 20.324 1.00 89.81 139 SER A CA 1
ATOM 1104 C C . SER A 1 139 ? -10.282 9.061 21.780 1.00 89.81 139 SER A C 1
ATOM 1106 O O . SER A 1 139 ? -9.792 9.990 22.430 1.00 89.81 139 SER A O 1
ATOM 1108 N N . PRO A 1 140 ? -10.346 7.814 22.280 1.00 90.94 140 PRO A N 1
ATOM 1109 C CA . PRO A 1 140 ? -9.829 7.480 23.603 1.00 90.94 140 PRO A CA 1
ATOM 1110 C C . PRO A 1 140 ? -8.373 7.923 23.794 1.00 90.94 140 PRO A C 1
ATOM 1112 O O . PRO A 1 140 ? -7.571 7.823 22.868 1.00 90.94 140 PRO A O 1
ATOM 1115 N N . SER A 1 141 ? -7.988 8.315 25.011 1.00 91.19 141 SER A N 1
ATOM 1116 C CA . SER A 1 141 ? -6.631 8.818 25.316 1.00 91.19 141 SER A CA 1
ATOM 1117 C C . SER A 1 141 ? -5.497 7.848 24.959 1.00 91.19 141 SER A C 1
ATOM 1119 O O . SER A 1 141 ? -4.363 8.254 24.723 1.00 91.19 141 SER A O 1
ATOM 1121 N N . TRP A 1 142 ? -5.797 6.552 24.892 1.00 92.56 142 TRP A N 1
ATOM 1122 C CA . TRP A 1 142 ? -4.846 5.516 24.508 1.00 92.56 142 TRP A CA 1
ATOM 1123 C C . TRP A 1 142 ? -4.665 5.369 22.984 1.00 92.56 142 TRP A C 1
ATOM 1125 O O . TRP A 1 142 ? -3.740 4.678 22.553 1.00 92.56 142 TRP A O 1
ATOM 1135 N N . ALA A 1 143 ? -5.535 5.964 22.163 1.00 93.12 143 ALA A N 1
ATOM 1136 C CA . ALA A 1 143 ? -5.545 5.858 20.704 1.00 93.12 143 ALA A CA 1
ATOM 1137 C C . ALA A 1 143 ? -4.521 6.817 20.068 1.00 93.12 143 ALA A C 1
ATOM 1139 O O . ALA A 1 143 ? -4.862 7.822 19.452 1.00 93.12 143 ALA A O 1
ATOM 1140 N N . THR A 1 144 ? -3.238 6.512 20.246 1.00 92.88 144 THR A N 1
ATOM 1141 C CA . THR A 1 144 ? -2.139 7.405 19.858 1.00 92.88 144 THR A CA 1
ATOM 1142 C C . THR A 1 144 ? -1.729 7.268 18.385 1.00 92.88 144 THR A C 1
ATOM 1144 O O . THR A 1 144 ? -1.983 6.254 17.730 1.00 92.88 144 THR A O 1
ATOM 1147 N N . VAL A 1 145 ? -1.024 8.283 17.868 1.00 92.50 145 VAL A N 1
ATOM 1148 C CA . VAL A 1 145 ? -0.409 8.267 16.526 1.00 92.50 145 VAL A CA 1
ATOM 1149 C C . VAL A 1 145 ? 0.507 7.049 16.317 1.00 92.50 145 VAL A C 1
ATOM 1151 O O . VAL A 1 145 ? 0.279 6.331 15.342 1.00 92.50 145 VAL A O 1
ATOM 1154 N N . PRO A 1 146 ? 1.469 6.737 17.215 1.00 95.00 146 PRO A N 1
ATOM 1155 C CA . PRO A 1 146 ? 2.321 5.557 17.054 1.00 95.00 146 PRO A CA 1
ATOM 1156 C C . PRO A 1 146 ? 1.537 4.240 17.027 1.00 95.00 146 PRO A C 1
ATOM 1158 O O . PRO A 1 146 ? 1.874 3.334 16.268 1.00 95.00 146 PRO A O 1
ATOM 1161 N N . LEU A 1 147 ? 0.463 4.137 17.818 1.00 95.81 147 LEU A N 1
ATOM 1162 C CA . LEU A 1 147 ? -0.395 2.953 17.836 1.00 95.81 147 LEU A CA 1
ATOM 1163 C C . LEU A 1 147 ? -1.100 2.759 16.488 1.00 95.81 147 LEU A C 1
ATOM 1165 O O . LEU A 1 147 ? -1.117 1.650 15.949 1.00 95.81 147 LEU A O 1
ATOM 1169 N N . LEU A 1 148 ? -1.653 3.832 15.916 1.00 96.12 148 LEU A N 1
ATOM 1170 C CA . LEU A 1 148 ? -2.289 3.766 14.602 1.00 96.12 148 LEU A CA 1
ATOM 1171 C C . LEU A 1 148 ? -1.270 3.493 13.487 1.00 96.12 148 LEU A C 1
ATOM 1173 O O . LEU A 1 148 ? -1.555 2.690 12.600 1.00 96.12 148 LEU A O 1
ATOM 1177 N N . GLU A 1 149 ? -0.092 4.116 13.525 1.00 97.00 149 GLU A N 1
ATOM 1178 C CA . GLU A 1 149 ? 0.973 3.860 12.551 1.00 97.00 149 GLU A CA 1
ATOM 1179 C C . GLU A 1 149 ? 1.371 2.380 12.529 1.00 97.00 149 GLU A C 1
ATOM 1181 O O . GLU A 1 149 ? 1.340 1.740 11.475 1.00 97.00 149 GLU A O 1
ATOM 1186 N N . GLU A 1 150 ? 1.675 1.817 13.698 1.00 97.56 150 GLU A N 1
ATOM 1187 C CA . GLU A 1 150 ? 2.069 0.417 13.831 1.00 97.56 150 GLU A CA 1
ATOM 1188 C C . GLU A 1 150 ? 0.950 -0.527 13.375 1.00 97.56 150 GLU A C 1
ATOM 1190 O O . GLU A 1 150 ? 1.190 -1.525 12.690 1.00 97.56 150 GLU A O 1
ATOM 1195 N N . ALA A 1 151 ? -0.302 -0.209 13.715 1.00 98.00 151 ALA A N 1
ATOM 1196 C CA . ALA A 1 151 ? -1.446 -0.980 13.253 1.00 98.00 151 ALA A CA 1
ATOM 1197 C C . ALA A 1 151 ? -1.587 -0.947 11.724 1.00 98.00 151 ALA A C 1
ATOM 1199 O O . ALA A 1 151 ? -1.827 -1.996 11.125 1.00 98.00 151 ALA A O 1
ATOM 1200 N N . ILE A 1 152 ? -1.395 0.208 11.076 1.00 98.06 152 ILE A N 1
ATOM 1201 C CA . ILE A 1 152 ? -1.423 0.333 9.611 1.00 98.06 152 ILE A CA 1
ATOM 1202 C C . ILE A 1 152 ? -0.330 -0.537 8.982 1.00 98.06 152 ILE A C 1
ATOM 1204 O O . ILE A 1 152 ? -0.641 -1.344 8.103 1.00 98.06 152 ILE A O 1
ATOM 1208 N N . ARG A 1 153 ? 0.919 -0.427 9.455 1.00 97.94 153 ARG A N 1
ATOM 1209 C CA . ARG A 1 153 ? 2.060 -1.190 8.919 1.00 97.94 153 ARG A CA 1
ATOM 1210 C C . ARG A 1 153 ? 1.837 -2.698 9.041 1.00 97.94 153 ARG A C 1
ATOM 1212 O O . ARG A 1 153 ? 1.833 -3.393 8.027 1.00 97.94 153 ARG A O 1
ATOM 1219 N N . ARG A 1 154 ? 1.499 -3.193 10.238 1.00 97.81 154 ARG A N 1
ATOM 1220 C CA . ARG A 1 154 ? 1.202 -4.624 10.459 1.00 97.81 154 ARG A CA 1
ATOM 1221 C C . ARG A 1 154 ? 0.028 -5.128 9.629 1.00 97.81 154 ARG A C 1
ATOM 1223 O O . ARG A 1 154 ? 0.042 -6.257 9.144 1.00 97.81 154 ARG A O 1
ATOM 1230 N N . THR A 1 155 ? -1.020 -4.315 9.488 1.00 98.31 155 THR A N 1
ATOM 1231 C CA . THR A 1 155 ? -2.190 -4.700 8.688 1.00 98.31 155 THR A CA 1
ATOM 1232 C C . THR A 1 155 ? -1.823 -4.807 7.213 1.00 98.31 155 THR A C 1
ATOM 1234 O O . THR A 1 155 ? -2.238 -5.756 6.555 1.00 98.31 155 THR A O 1
ATOM 1237 N N . ALA A 1 156 ? -1.034 -3.870 6.689 1.00 97.81 156 ALA A N 1
ATOM 1238 C CA . ALA A 1 156 ? -0.562 -3.929 5.313 1.00 97.81 156 ALA A CA 1
ATOM 1239 C C . ALA A 1 156 ? 0.324 -5.164 5.069 1.00 97.81 156 ALA A C 1
ATOM 1241 O O . ALA A 1 156 ? 0.175 -5.838 4.058 1.00 97.81 156 ALA A O 1
ATOM 1242 N N . GLU A 1 157 ? 1.198 -5.519 6.006 1.00 96.44 157 GLU A N 1
ATOM 1243 C CA . GLU A 1 157 ? 2.087 -6.678 5.854 1.00 96.44 157 GLU A CA 1
ATOM 1244 C C . GLU A 1 157 ? 1.347 -8.024 5.825 1.00 96.44 157 GLU A C 1
ATOM 1246 O O . GLU A 1 157 ? 1.719 -8.912 5.059 1.00 96.44 157 GLU A O 1
ATOM 1251 N N . GLN A 1 158 ? 0.295 -8.188 6.637 1.00 95.88 158 GLN A N 1
ATOM 1252 C CA . GLN A 1 158 ? -0.422 -9.468 6.759 1.00 95.88 158 GLN A CA 1
ATOM 1253 C C . GLN A 1 158 ? -1.499 -9.684 5.679 1.00 95.88 158 GLN A C 1
ATOM 1255 O O . GLN A 1 158 ? -1.948 -10.812 5.477 1.00 95.88 158 GLN A O 1
ATOM 1260 N N . VAL A 1 159 ? -1.994 -8.614 5.046 1.00 97.06 159 VAL A N 1
ATOM 1261 C CA . VAL A 1 159 ? -3.145 -8.700 4.138 1.00 97.06 159 VAL A CA 1
ATOM 1262 C C . VAL A 1 159 ? -2.718 -9.266 2.792 1.00 97.06 159 VAL A C 1
ATOM 1264 O O . VAL A 1 159 ? -1.915 -8.681 2.067 1.00 97.06 159 VAL A O 1
ATOM 1267 N N . THR A 1 160 ? -3.332 -10.392 2.440 1.00 96.94 160 THR A N 1
ATOM 1268 C CA . THR A 1 160 ? -3.159 -11.055 1.151 1.00 96.94 160 THR A CA 1
ATOM 1269 C C . THR A 1 160 ? -4.499 -11.302 0.470 1.00 96.94 160 THR A C 1
ATOM 1271 O O . THR A 1 160 ? -5.550 -11.384 1.119 1.00 96.94 160 THR A O 1
ATOM 1274 N N . VAL A 1 161 ? -4.466 -11.430 -0.854 1.00 95.06 161 VAL A N 1
ATOM 1275 C CA . VAL A 1 161 ? -5.582 -11.886 -1.691 1.00 95.06 161 VAL A CA 1
ATOM 1276 C C . VAL A 1 161 ? -5.070 -12.986 -2.601 1.00 95.06 161 VAL A C 1
ATOM 1278 O O . VAL A 1 161 ? -4.091 -12.784 -3.311 1.00 95.06 161 VAL A O 1
ATOM 1281 N N . THR A 1 162 ? -5.733 -14.138 -2.588 1.00 92.69 162 THR A N 1
ATOM 1282 C CA . THR A 1 162 ? -5.483 -15.195 -3.568 1.00 92.69 162 THR A CA 1
ATOM 1283 C C . THR A 1 162 ? -6.337 -14.923 -4.797 1.00 92.69 162 THR A C 1
ATOM 1285 O O . THR A 1 162 ? -7.550 -14.755 -4.671 1.00 92.69 162 THR A O 1
ATOM 1288 N N . ALA A 1 163 ? -5.702 -14.865 -5.959 1.00 88.88 163 ALA A N 1
ATOM 1289 C CA . ALA A 1 163 ? -6.337 -14.663 -7.252 1.00 88.88 163 ALA A CA 1
ATOM 1290 C C . ALA A 1 163 ? -5.982 -15.814 -8.196 1.00 88.88 163 ALA A C 1
ATOM 1292 O O . ALA A 1 163 ? -4.943 -16.450 -8.046 1.00 88.88 163 ALA A O 1
ATOM 1293 N N . THR A 1 164 ? -6.826 -16.075 -9.182 1.00 84.69 164 THR A N 1
ATOM 1294 C CA . THR A 1 164 ? -6.532 -17.003 -10.280 1.00 84.69 164 THR A CA 1
ATOM 1295 C C . THR A 1 164 ? -6.608 -16.242 -11.598 1.00 84.69 164 THR A C 1
ATOM 1297 O O . THR A 1 164 ? -7.201 -15.165 -11.661 1.00 84.69 164 THR A O 1
ATOM 1300 N N . THR A 1 165 ? -6.000 -16.780 -12.654 1.00 77.31 165 THR A N 1
ATOM 1301 C CA . THR A 1 165 ? -6.038 -16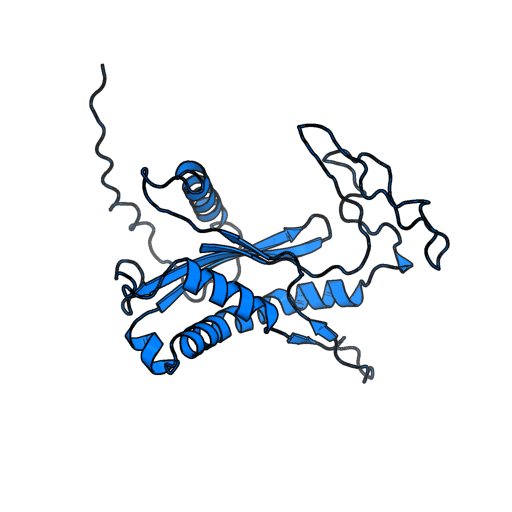.177 -14.000 1.00 77.31 165 THR A CA 1
ATOM 1302 C C . THR A 1 165 ? -7.451 -16.166 -14.589 1.00 77.31 165 THR A C 1
ATOM 1304 O O . THR A 1 165 ? -7.731 -15.399 -15.506 1.00 77.31 165 THR A O 1
ATOM 1307 N N . GLY A 1 166 ? -8.348 -17.015 -14.073 1.00 72.31 166 GLY A N 1
ATOM 1308 C CA . GLY A 1 166 ? -9.698 -17.197 -14.603 1.00 72.31 166 GLY A CA 1
ATOM 1309 C C . GLY A 1 166 ? -9.730 -17.895 -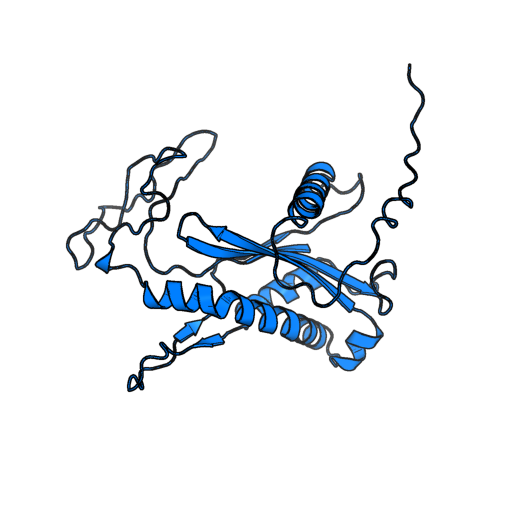15.967 1.00 72.31 166 GLY A C 1
ATOM 1310 O O . GLY A 1 166 ? -10.801 -18.013 -16.561 1.00 72.31 166 GLY A O 1
ATOM 1311 N N . VAL A 1 167 ? -8.581 -18.367 -16.468 1.00 74.31 167 VAL A N 1
ATOM 1312 C CA . VAL A 1 167 ? -8.492 -19.126 -17.716 1.00 74.31 167 VAL A CA 1
ATOM 1313 C C . VAL A 1 167 ? -9.093 -20.509 -17.482 1.00 74.31 167 VAL A C 1
ATOM 1315 O O . VAL A 1 167 ? -8.676 -21.258 -16.602 1.00 74.31 167 VAL A O 1
ATOM 1318 N N . ARG A 1 168 ? -10.126 -20.850 -18.256 1.00 69.94 168 ARG A N 1
ATOM 1319 C CA . ARG A 1 168 ? -10.822 -22.133 -18.122 1.00 69.94 168 ARG A CA 1
ATOM 1320 C C . ARG A 1 168 ? -9.859 -23.281 -18.446 1.00 69.94 168 ARG A C 1
ATOM 1322 O O . ARG A 1 168 ? -9.361 -23.348 -19.564 1.00 69.94 168 ARG A O 1
ATOM 1329 N N . GLY A 1 169 ? -9.653 -24.186 -17.488 1.00 66.25 169 GLY A N 1
ATOM 1330 C CA . GLY A 1 169 ? -8.722 -25.316 -17.610 1.00 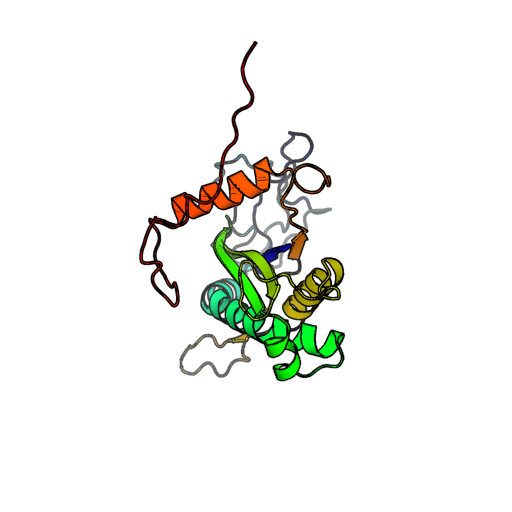66.25 169 GLY A CA 1
ATOM 1331 C C . GLY A 1 169 ? -7.292 -25.021 -17.142 1.00 66.25 169 GLY A C 1
ATOM 1332 O O . GLY A 1 169 ? -6.438 -25.893 -17.259 1.00 66.25 169 GLY A O 1
ATOM 1333 N N . ASP A 1 170 ? -7.028 -23.822 -16.616 1.00 69.19 170 ASP A N 1
ATOM 1334 C CA . ASP A 1 170 ? -5.789 -23.499 -15.908 1.00 69.19 170 ASP A CA 1
ATOM 1335 C C . ASP A 1 170 ? -5.978 -23.767 -14.405 1.00 69.19 170 ASP A C 1
ATOM 1337 O O . ASP A 1 170 ? -6.450 -22.909 -13.657 1.00 69.19 170 ASP A O 1
ATOM 1341 N N . ASP A 1 171 ? -5.622 -24.981 -13.971 1.00 63.59 171 ASP A N 1
ATOM 1342 C CA . ASP A 1 171 ? -5.552 -25.370 -12.551 1.00 63.59 171 ASP A CA 1
ATOM 1343 C C . ASP A 1 171 ? -4.237 -24.899 -11.891 1.00 63.59 171 ASP A C 1
ATOM 1345 O O . ASP A 1 171 ? -3.820 -25.416 -10.848 1.00 63.59 171 ASP A O 1
ATOM 1349 N N . GLY A 1 172 ? -3.540 -23.944 -12.517 1.00 65.44 172 GLY A N 1
ATOM 1350 C CA . GLY A 1 172 ? -2.290 -23.389 -12.026 1.00 65.44 172 GLY A CA 1
ATOM 1351 C C . GLY A 1 172 ? -2.397 -22.836 -10.597 1.00 65.44 172 GLY A C 1
ATOM 1352 O O . GLY A 1 172 ? -3.480 -22.481 -10.116 1.00 65.44 172 GLY A O 1
ATOM 1353 N N . PRO A 1 173 ? -1.264 -22.741 -9.877 1.00 67.25 173 PRO A N 1
ATOM 1354 C CA . PRO A 1 173 ? -1.263 -22.221 -8.519 1.00 67.25 173 PRO A CA 1
ATOM 1355 C C . PRO A 1 173 ? -1.777 -20.776 -8.506 1.00 67.25 173 PRO A C 1
ATOM 1357 O O . PRO A 1 173 ? -1.312 -19.925 -9.263 1.00 67.25 173 PRO A O 1
ATOM 1360 N N . GLY A 1 174 ? -2.733 -20.489 -7.619 1.00 79.62 174 GLY A N 1
ATOM 1361 C CA . GLY A 1 174 ? -3.262 -19.137 -7.450 1.00 79.62 174 GLY A CA 1
ATOM 1362 C C . GLY A 1 174 ? -2.168 -18.117 -7.105 1.00 79.62 174 GLY A C 1
ATOM 1363 O O . GLY A 1 174 ? -1.243 -18.387 -6.336 1.00 79.62 174 GLY A O 1
ATOM 1364 N N . PHE A 1 175 ? -2.300 -16.905 -7.633 1.00 87.12 175 PHE A N 1
ATOM 1365 C CA . PHE A 1 175 ? -1.440 -15.767 -7.339 1.00 87.12 175 PHE A CA 1
ATOM 1366 C C . PHE A 1 175 ? -1.743 -15.234 -5.942 1.00 87.12 175 PHE A C 1
ATOM 1368 O O . PHE A 1 175 ? -2.882 -14.892 -5.628 1.00 87.12 175 PHE A O 1
ATOM 1375 N N . THR A 1 176 ? -0.716 -15.107 -5.102 1.00 92.75 176 THR A N 1
ATOM 1376 C CA . THR A 1 176 ? -0.846 -14.434 -3.803 1.00 92.75 176 THR A CA 1
ATOM 1377 C C . THR A 1 176 ? -0.464 -12.966 -3.945 1.00 92.75 176 THR A C 1
ATOM 1379 O O . THR A 1 176 ? 0.713 -12.613 -4.024 1.00 92.75 176 THR A O 1
ATOM 1382 N N . LEU A 1 177 ? -1.470 -12.099 -3.962 1.00 94.69 177 LEU A N 1
ATOM 1383 C CA . LEU A 1 177 ? -1.321 -10.653 -4.065 1.00 94.69 177 LEU A CA 1
ATOM 1384 C C . LEU A 1 177 ? -1.154 -10.032 -2.675 1.00 94.69 177 LEU A C 1
ATOM 1386 O O . LEU A 1 177 ? -1.849 -10.407 -1.730 1.00 94.69 177 LEU A O 1
ATOM 1390 N N . ARG A 1 178 ? -0.246 -9.059 -2.566 1.00 96.94 178 ARG A N 1
ATOM 1391 C CA . ARG A 1 178 ? 0.078 -8.304 -1.343 1.00 96.94 178 ARG A CA 1
ATOM 1392 C C . ARG A 1 178 ? 0.511 -6.885 -1.692 1.00 96.94 178 ARG A C 1
ATOM 1394 O O . ARG A 1 178 ? 0.958 -6.644 -2.814 1.00 96.94 178 ARG A O 1
ATOM 1401 N N . TRP A 1 179 ? 0.440 -5.975 -0.724 1.00 96.75 179 TRP A N 1
ATOM 1402 C CA . TRP A 1 179 ? 0.983 -4.625 -0.877 1.00 96.75 179 TRP A CA 1
ATOM 1403 C C . TRP A 1 179 ? 2.481 -4.650 -1.210 1.00 96.75 179 TRP A C 1
ATOM 1405 O O . TRP A 1 179 ? 3.226 -5.550 -0.808 1.00 96.75 179 TRP A O 1
ATOM 1415 N N . GLY A 1 180 ? 2.926 -3.648 -1.964 1.00 93.62 180 GLY A N 1
ATOM 1416 C CA . GLY A 1 180 ? 4.336 -3.423 -2.239 1.00 93.62 180 GLY A CA 1
ATOM 1417 C C . GLY A 1 180 ? 5.117 -3.070 -0.974 1.00 93.62 180 GLY A C 1
ATOM 1418 O O . GLY A 1 180 ? 4.566 -2.634 0.032 1.00 93.62 180 GLY A O 1
ATOM 1419 N N . ARG A 1 181 ? 6.444 -3.220 -1.042 1.00 89.25 181 ARG A N 1
ATOM 1420 C CA . ARG A 1 181 ? 7.348 -2.913 0.082 1.00 89.25 181 ARG A CA 1
ATOM 1421 C C . ARG A 1 181 ? 7.347 -1.434 0.476 1.00 89.25 181 ARG A C 1
ATOM 1423 O O . ARG A 1 181 ? 7.737 -1.103 1.589 1.00 89.25 181 ARG A O 1
ATOM 1430 N N . GLN A 1 182 ? 6.990 -0.548 -0.450 1.00 88.44 182 GLN A N 1
ATOM 1431 C CA . GLN A 1 182 ? 6.956 0.885 -0.200 1.00 88.44 182 GLN A CA 1
ATOM 1432 C C . GLN A 1 182 ? 5.584 1.258 0.369 1.00 88.44 182 GLN A C 1
ATOM 1434 O O . GLN A 1 182 ? 4.613 1.417 -0.371 1.00 88.44 182 GLN A O 1
ATOM 1439 N N . LEU A 1 183 ? 5.530 1.385 1.691 1.00 93.44 183 LEU A N 1
ATOM 1440 C CA . LEU A 1 183 ? 4.406 1.933 2.437 1.00 93.44 183 LEU A CA 1
ATOM 1441 C C . LEU A 1 183 ? 4.899 3.173 3.183 1.00 93.44 183 LEU A C 1
ATOM 1443 O O . LEU A 1 183 ? 5.701 3.065 4.115 1.00 93.44 183 LEU A O 1
ATOM 1447 N N . ASP A 1 184 ? 4.419 4.339 2.763 1.00 93.00 184 ASP A N 1
ATOM 1448 C CA . ASP A 1 184 ? 4.679 5.594 3.465 1.00 93.00 184 ASP A CA 1
ATOM 1449 C C . ASP A 1 184 ? 3.504 5.905 4.391 1.00 93.00 184 ASP A C 1
ATOM 1451 O O . ASP A 1 184 ? 2.356 5.871 3.949 1.00 93.00 184 ASP A O 1
ATOM 1455 N N . VAL A 1 185 ? 3.780 6.160 5.668 1.00 92.62 185 VAL A N 1
ATOM 1456 C CA . VAL A 1 185 ? 2.769 6.458 6.689 1.00 92.62 185 VAL A CA 1
ATOM 1457 C C . VAL A 1 185 ? 3.268 7.646 7.486 1.00 92.62 185 VAL A C 1
ATOM 1459 O O . VAL A 1 185 ? 4.337 7.572 8.081 1.00 92.62 185 VAL A O 1
ATOM 1462 N N . GLN A 1 186 ? 2.502 8.730 7.478 1.00 89.56 186 GLN A N 1
ATOM 1463 C CA . GLN A 1 186 ? 2.886 9.995 8.092 1.00 89.56 186 GLN A CA 1
ATOM 1464 C C . GLN A 1 186 ? 1.741 10.536 8.954 1.00 89.56 186 GLN A C 1
ATOM 1466 O O . GLN A 1 186 ? 0.565 10.426 8.571 1.00 89.56 186 GLN A O 1
ATOM 1471 N N . PRO A 1 187 ? 2.031 11.109 10.131 1.00 87.44 187 PRO A N 1
ATOM 1472 C CA . PRO A 1 187 ? 1.019 11.805 10.902 1.00 87.44 187 PRO A CA 1
ATOM 1473 C C . PRO A 1 187 ? 0.538 13.050 10.163 1.00 87.44 187 PRO A C 1
ATOM 1475 O O . PRO A 1 187 ? 1.263 13.679 9.396 1.00 87.44 187 PRO A O 1
ATOM 1478 N N . VAL A 1 188 ? -0.721 13.382 10.414 1.00 79.75 188 VAL A N 1
ATOM 1479 C CA . VAL A 1 188 ? -1.353 14.610 9.946 1.00 79.75 188 VAL A CA 1
ATOM 1480 C C . VAL A 1 188 ? -1.853 15.309 11.195 1.00 79.75 188 VAL A C 1
ATOM 1482 O O . VAL A 1 188 ? -2.691 14.744 11.900 1.00 79.75 188 VAL A O 1
ATOM 1485 N N . TYR A 1 189 ? -1.302 16.483 11.474 1.00 73.94 189 TYR A N 1
ATOM 1486 C CA . TYR A 1 189 ? -1.742 17.350 12.559 1.00 73.94 189 TYR A CA 1
ATOM 1487 C C . TYR A 1 189 ? -2.667 18.416 11.968 1.00 73.94 189 TYR A C 1
ATOM 1489 O O . TYR A 1 189 ? -2.483 18.821 10.824 1.00 73.94 189 TYR A O 1
ATOM 1497 N N . LEU A 1 190 ? -3.701 18.792 12.716 1.00 58.84 190 LEU A N 1
ATOM 1498 C CA . LEU A 1 190 ? -4.582 19.904 12.380 1.00 58.84 190 LEU A CA 1
ATOM 1499 C C . LEU A 1 190 ? -4.322 20.984 13.431 1.00 58.84 190 LEU A C 1
ATOM 1501 O O . LEU A 1 190 ? -4.706 20.788 14.584 1.00 58.84 190 LEU A O 1
ATOM 1505 N N . GLY A 1 191 ? -3.649 22.073 13.053 1.00 50.94 191 GLY A N 1
ATOM 1506 C CA . GLY A 1 191 ? -3.454 23.242 13.914 1.00 50.94 191 GLY A CA 1
ATOM 1507 C C . GLY A 1 191 ? -1.994 23.678 14.069 1.00 50.94 191 GLY A C 1
ATOM 1508 O O . GLY A 1 191 ? -1.103 22.867 14.329 1.00 50.94 191 GLY A O 1
ATOM 1509 N N . ALA A 1 192 ? -1.809 24.997 13.980 1.00 42.50 192 ALA A N 1
ATOM 1510 C CA . ALA A 1 192 ? -0.599 25.764 13.675 1.00 42.50 192 ALA A CA 1
ATOM 1511 C C . ALA A 1 192 ? 0.629 25.631 14.604 1.00 42.50 192 ALA A C 1
ATOM 1513 O O . ALA A 1 192 ? 1.578 26.397 14.448 1.00 42.50 192 ALA A O 1
ATOM 1514 N N . GLU A 1 193 ? 0.668 24.691 15.550 1.00 43.69 193 GLU A N 1
ATOM 1515 C CA . GLU A 1 193 ? 1.698 24.684 16.604 1.00 43.69 193 GLU A CA 1
ATOM 1516 C C . GLU A 1 193 ? 2.592 23.445 16.675 1.00 43.69 193 GLU A C 1
ATOM 1518 O O . GLU A 1 193 ? 3.528 23.421 17.470 1.00 43.69 193 GLU A O 1
ATOM 1523 N N . LEU A 1 194 ? 2.398 22.420 15.845 1.00 44.56 194 LEU A N 1
ATOM 1524 C CA . LEU A 1 194 ? 3.247 21.227 15.918 1.00 44.56 194 LEU A CA 1
ATOM 1525 C C . LEU A 1 194 ? 3.765 20.861 14.532 1.00 44.56 194 LEU A C 1
ATOM 1527 O O . LEU A 1 194 ? 3.014 20.386 13.686 1.00 44.56 194 LEU A O 1
ATOM 1531 N N . GLY A 1 195 ? 5.065 21.106 14.326 1.00 40.56 195 GLY A N 1
ATOM 1532 C CA . GLY A 1 195 ? 5.830 20.990 13.076 1.00 40.56 195 GLY A CA 1
ATOM 1533 C C . GLY A 1 195 ? 5.905 19.600 12.428 1.00 40.56 195 GLY A C 1
ATOM 1534 O O . GLY A 1 195 ? 6.990 19.115 12.116 1.00 40.56 195 GLY A O 1
ATOM 1535 N N . GLY A 1 196 ? 4.759 18.967 12.183 1.00 45.44 196 GLY A N 1
ATOM 1536 C CA . GLY A 1 196 ? 4.556 18.038 11.074 1.00 45.44 196 GLY A CA 1
ATOM 1537 C C . GLY A 1 196 ? 4.084 18.788 9.824 1.00 45.44 196 GLY A C 1
ATOM 1538 O O . GLY A 1 196 ? 3.918 20.003 9.857 1.00 45.44 196 GLY A O 1
ATOM 1539 N N . MET A 1 197 ? 3.927 18.065 8.706 1.00 43.53 197 MET A N 1
ATOM 1540 C CA . MET A 1 197 ? 3.608 18.605 7.373 1.00 43.53 197 MET A CA 1
ATOM 1541 C C . MET A 1 197 ? 2.643 19.801 7.453 1.00 43.53 197 MET A C 1
ATOM 1543 O O . MET A 1 197 ? 1.516 19.629 7.904 1.00 43.53 197 MET A O 1
ATOM 1547 N N . SER A 1 198 ? 3.119 20.990 7.055 1.00 45.34 198 SER A N 1
ATOM 1548 C CA . SER A 1 198 ? 2.442 22.267 7.313 1.00 45.34 198 SER A CA 1
ATOM 1549 C C . SER A 1 198 ? 0.964 22.228 6.929 1.00 45.34 198 SER A C 1
ATOM 1551 O O . SER A 1 198 ? 0.612 21.693 5.871 1.00 45.34 198 SER A O 1
ATOM 1553 N N . ASP A 1 199 ? 0.118 22.823 7.776 1.00 48.31 199 ASP A N 1
ATOM 1554 C CA . ASP A 1 199 ? -1.345 22.883 7.641 1.00 48.31 199 ASP A CA 1
ATOM 1555 C C . ASP A 1 199 ? -1.800 23.193 6.201 1.00 48.31 199 ASP A C 1
ATOM 1557 O O . ASP A 1 199 ? -2.753 22.597 5.703 1.00 48.31 199 ASP A O 1
ATOM 1561 N N . GLY A 1 200 ? -1.060 24.034 5.468 1.00 42.19 200 GLY A N 1
ATOM 1562 C CA . GLY A 1 200 ? -1.339 24.366 4.069 1.00 42.19 200 GLY A CA 1
ATOM 1563 C C . GLY A 1 200 ? -1.209 23.199 3.080 1.00 42.19 200 GLY A C 1
ATOM 1564 O O . GLY A 1 200 ? -1.970 23.137 2.122 1.00 42.19 200 GLY A O 1
ATOM 1565 N N . LYS A 1 201 ? -0.302 22.237 3.290 1.00 45.25 201 LYS A N 1
ATOM 1566 C CA . LYS A 1 201 ? -0.108 21.096 2.375 1.00 45.25 201 LYS A CA 1
ATOM 1567 C C . LYS A 1 201 ? -1.162 20.016 2.592 1.00 45.25 201 LYS A C 1
ATOM 1569 O O . LYS A 1 201 ? -1.619 19.422 1.622 1.00 45.25 201 LYS A O 1
ATOM 1574 N N . VAL A 1 202 ? -1.584 19.804 3.838 1.00 48.97 202 VAL A N 1
ATOM 1575 C CA . VAL A 1 202 ? -2.683 18.894 4.193 1.00 48.97 202 VAL A CA 1
ATOM 1576 C C . VAL A 1 202 ? -4.023 19.499 3.791 1.00 48.97 202 VAL A C 1
ATOM 1578 O O . VAL A 1 202 ? -4.817 18.808 3.162 1.00 48.97 202 VAL A O 1
ATOM 1581 N N . ALA A 1 203 ? -4.266 20.780 4.085 1.00 48.44 203 ALA A N 1
ATOM 1582 C CA . ALA A 1 203 ? -5.489 21.471 3.692 1.00 48.44 203 ALA A CA 1
ATOM 1583 C C . ALA A 1 203 ? -5.591 21.616 2.171 1.00 48.44 203 ALA A C 1
ATOM 1585 O O . ALA A 1 203 ? -6.641 21.313 1.625 1.00 48.44 203 ALA A O 1
ATOM 1586 N N . ALA A 1 204 ? -4.512 21.965 1.458 1.00 48.88 204 ALA A N 1
ATOM 1587 C CA . ALA A 1 204 ? -4.511 21.964 -0.007 1.00 48.88 204 ALA A CA 1
ATOM 1588 C C . ALA A 1 204 ? -4.651 20.550 -0.584 1.00 48.88 204 ALA A C 1
ATOM 1590 O O . ALA A 1 204 ? -5.286 20.391 -1.620 1.00 48.88 204 ALA A O 1
ATOM 1591 N N . TYR A 1 205 ? -4.109 19.516 0.071 1.00 52.69 205 TYR A N 1
ATOM 1592 C CA . TYR A 1 205 ? -4.335 18.127 -0.331 1.00 52.69 205 TYR A CA 1
ATOM 1593 C C . TYR A 1 205 ? -5.815 17.762 -0.151 1.00 52.69 205 TYR A C 1
ATOM 1595 O O . TYR A 1 205 ? -6.485 17.457 -1.130 1.00 52.69 205 TYR A O 1
ATOM 1603 N N . ILE A 1 206 ? -6.379 17.902 1.050 1.00 54.69 206 ILE A N 1
ATOM 1604 C CA . ILE A 1 206 ? -7.805 17.660 1.318 1.00 54.69 206 ILE A CA 1
ATOM 1605 C C . ILE A 1 206 ? -8.692 18.499 0.373 1.00 54.69 206 ILE A C 1
ATOM 1607 O O . ILE A 1 206 ? -9.566 17.940 -0.284 1.00 54.69 206 ILE A O 1
ATOM 1611 N N . ALA A 1 207 ? -8.429 19.799 0.210 1.00 49.47 207 ALA A N 1
ATOM 1612 C CA . ALA A 1 207 ? -9.202 20.714 -0.635 1.00 49.47 207 ALA A CA 1
ATOM 1613 C C . ALA A 1 207 ? -9.099 20.395 -2.134 1.00 49.47 207 ALA A C 1
ATOM 1615 O O . ALA A 1 207 ? -10.122 20.412 -2.820 1.00 49.47 207 ALA A O 1
ATOM 1616 N N . LYS A 1 208 ? -7.913 20.028 -2.644 1.00 50.06 208 LYS A N 1
ATOM 1617 C CA . LYS A 1 208 ? -7.706 19.592 -4.041 1.00 50.06 208 LYS A CA 1
ATOM 1618 C C . LYS A 1 208 ? -8.553 18.369 -4.390 1.00 50.06 208 LYS A C 1
ATOM 1620 O O . LYS A 1 208 ? -8.944 18.209 -5.543 1.00 50.06 208 LYS A O 1
ATOM 1625 N N . TYR A 1 209 ? -8.840 17.506 -3.416 1.00 48.09 209 TYR A N 1
ATOM 1626 C CA . TYR A 1 209 ? -9.546 16.244 -3.647 1.00 48.09 209 TYR A CA 1
ATOM 1627 C C . TYR A 1 209 ? -11.024 16.268 -3.235 1.00 48.09 209 TYR A C 1
ATOM 1629 O O . TYR A 1 209 ? -11.808 15.531 -3.827 1.00 48.09 209 TYR A O 1
ATOM 1637 N N . VAL A 1 210 ? -11.440 17.165 -2.333 1.00 42.69 210 VAL A N 1
ATOM 1638 C CA . VAL A 1 210 ? -12.864 17.504 -2.136 1.00 42.69 210 VAL A CA 1
ATOM 1639 C C . VAL A 1 210 ? -13.437 18.168 -3.394 1.00 42.69 210 VAL A C 1
ATOM 1641 O O . VAL A 1 210 ? -14.565 17.872 -3.774 1.00 42.69 210 VAL A O 1
ATOM 1644 N N . THR A 1 211 ? -12.649 18.986 -4.101 1.00 33.16 211 THR A N 1
ATOM 1645 C CA . THR A 1 211 ? -13.083 19.624 -5.360 1.00 33.16 211 THR A CA 1
ATOM 1646 C C . THR A 1 211 ? -12.961 18.722 -6.595 1.00 33.16 211 THR A C 1
ATOM 1648 O O . THR A 1 211 ? -13.799 18.823 -7.483 1.00 33.16 211 THR A O 1
ATOM 1651 N N . LYS A 1 212 ? -12.002 17.781 -6.658 1.00 35.69 212 LYS A N 1
ATOM 1652 C CA . LYS A 1 212 ? -11.920 16.796 -7.766 1.00 35.69 212 LYS A CA 1
ATOM 1653 C C . LYS A 1 212 ? -12.829 15.570 -7.619 1.00 35.69 212 LYS A C 1
ATOM 1655 O O . LYS A 1 212 ? -13.131 14.923 -8.617 1.00 35.69 212 LYS A O 1
ATOM 1660 N N . GLY A 1 213 ? -13.280 15.239 -6.407 1.00 26.67 213 GLY A N 1
ATOM 1661 C CA . GLY A 1 213 ? -14.186 14.110 -6.154 1.00 26.67 213 GLY A CA 1
ATOM 1662 C C . GLY A 1 213 ? -15.610 14.296 -6.695 1.00 26.67 213 GLY A C 1
ATOM 1663 O O . GLY A 1 213 ? -16.377 13.337 -6.706 1.00 26.67 213 GLY A O 1
ATOM 1664 N N . ALA A 1 214 ? -15.961 15.497 -7.166 1.00 29.38 214 ALA A N 1
ATOM 1665 C CA . ALA A 1 214 ? -17.259 15.777 -7.771 1.00 29.38 214 ALA A CA 1
ATOM 1666 C C . ALA A 1 214 ? -17.409 15.231 -9.210 1.00 29.38 214 ALA A C 1
ATOM 1668 O O . ALA A 1 214 ? -18.533 15.140 -9.692 1.00 29.38 214 ALA A O 1
ATOM 1669 N N . GLU A 1 215 ? -16.323 14.818 -9.884 1.00 27.44 215 GLU A N 1
ATOM 1670 C CA . GLU A 1 215 ? -16.363 14.472 -11.319 1.00 27.44 215 GLU A CA 1
ATOM 1671 C C . GLU A 1 215 ? -15.832 13.072 -11.682 1.00 27.44 215 GLU A C 1
ATOM 1673 O O . GLU A 1 215 ? -15.651 12.759 -12.857 1.00 27.44 215 GLU A O 1
ATOM 1678 N N . SER A 1 216 ? -15.581 12.165 -10.732 1.00 26.61 216 SER A N 1
ATOM 1679 C CA . SER A 1 216 ? -15.155 10.796 -11.085 1.00 26.61 216 SER A CA 1
ATOM 1680 C C . SER A 1 216 ? -15.740 9.747 -10.143 1.00 26.61 216 SER A C 1
ATOM 1682 O O . SER A 1 216 ? -15.396 9.659 -8.967 1.00 26.61 216 SER A O 1
ATOM 1684 N N . ALA A 1 217 ? -16.680 8.977 -10.689 1.00 28.73 217 ALA A N 1
ATOM 1685 C CA . ALA A 1 217 ? -17.589 8.088 -9.982 1.00 28.73 217 ALA A CA 1
ATOM 1686 C C . ALA A 1 217 ? -16.996 6.718 -9.595 1.00 28.73 217 ALA A C 1
ATOM 1688 O O . ALA A 1 217 ? -16.226 6.121 -10.345 1.00 28.73 217 ALA A O 1
ATOM 1689 N N . GLY A 1 218 ? -17.500 6.196 -8.465 1.00 25.92 218 GLY A N 1
ATOM 1690 C CA . GLY A 1 218 ? -17.509 4.778 -8.063 1.00 25.92 218 GLY A CA 1
ATOM 1691 C C . GLY A 1 218 ? -16.621 4.474 -6.848 1.00 25.92 218 GLY A C 1
ATOM 1692 O O . GLY A 1 218 ? -15.405 4.535 -6.939 1.00 25.92 218 GLY A O 1
ATOM 1693 N N . THR A 1 219 ? -17.092 4.137 -5.647 1.00 26.50 219 THR A N 1
ATOM 1694 C CA . THR A 1 219 ? -18.426 3.869 -5.099 1.00 26.50 219 THR A CA 1
ATOM 1695 C C . THR A 1 219 ? -18.408 4.434 -3.681 1.00 26.50 219 THR A C 1
ATOM 1697 O O . THR A 1 219 ? -17.608 4.006 -2.847 1.00 26.50 219 THR A O 1
ATOM 1700 N N . VAL A 1 220 ? -19.256 5.426 -3.420 1.00 29.30 220 VAL A N 1
ATOM 1701 C CA . VAL A 1 220 ? -19.501 5.961 -2.079 1.00 29.30 220 VAL A CA 1
ATOM 1702 C C . VAL A 1 220 ? -20.649 5.148 -1.496 1.00 29.30 220 VAL A C 1
ATOM 1704 O O . VAL A 1 220 ? -21.750 5.178 -2.036 1.00 29.30 220 VAL A O 1
ATOM 1707 N N . ASP A 1 221 ? -20.428 4.438 -0.391 1.00 30.06 221 ASP A N 1
ATOM 1708 C CA . ASP A 1 221 ? -21.461 3.590 0.232 1.00 30.06 221 ASP A CA 1
ATOM 1709 C C . ASP A 1 221 ? -22.488 4.389 1.068 1.00 30.06 221 ASP A C 1
ATOM 1711 O O . ASP A 1 221 ? -23.031 3.903 2.062 1.00 30.06 221 ASP A O 1
ATOM 1715 N N . ARG A 1 222 ? -22.726 5.652 0.675 1.00 26.91 222 ARG A N 1
ATOM 1716 C CA . ARG A 1 222 ? -23.898 6.494 0.979 1.00 26.91 222 ARG A CA 1
ATOM 1717 C C . ARG A 1 222 ? -23.760 7.875 0.302 1.00 26.91 222 ARG A C 1
ATOM 1719 O O . ARG A 1 222 ? -22.703 8.488 0.421 1.00 26.91 222 ARG A O 1
ATOM 1726 N N . PRO A 1 223 ? -24.803 8.410 -0.360 1.00 30.89 223 PRO A N 1
ATOM 1727 C CA . P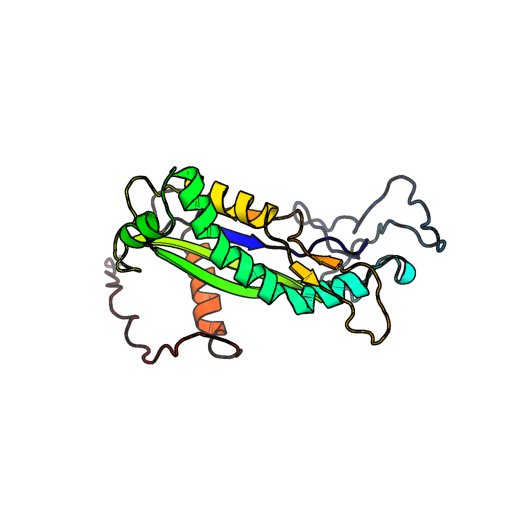RO A 1 223 ? -24.753 9.746 -0.949 1.00 30.89 223 PRO A CA 1
ATOM 1728 C C . PRO A 1 223 ? -24.635 10.835 0.131 1.00 30.89 223 PRO A C 1
ATOM 1730 O O . PRO A 1 223 ? -25.463 10.890 1.040 1.00 30.89 223 PRO A O 1
ATOM 1733 N N . VAL A 1 224 ? -23.643 11.724 0.007 1.00 31.95 224 VAL A N 1
ATOM 1734 C CA . VAL A 1 224 ? -23.588 12.999 0.745 1.00 31.95 224 VAL A CA 1
ATOM 1735 C C . VAL A 1 224 ? -24.637 13.912 0.115 1.00 31.95 224 VAL A C 1
ATOM 1737 O O . VAL A 1 224 ? -24.473 14.354 -1.018 1.00 31.95 224 VAL A O 1
ATOM 1740 N N . LYS A 1 225 ? -25.768 14.112 0.799 1.00 26.12 225 LYS A N 1
ATOM 1741 C CA . LYS A 1 225 ? -26.951 14.740 0.195 1.00 26.12 225 LYS A CA 1
ATOM 1742 C C . LYS A 1 225 ? -27.043 16.260 0.315 1.00 26.12 225 LYS A C 1
ATOM 1744 O O . LYS A 1 225 ? -27.960 16.783 -0.303 1.00 26.12 225 LYS A O 1
ATOM 1749 N N . GLN A 1 226 ? -26.167 16.983 1.027 1.00 26.80 226 GLN A N 1
ATOM 1750 C CA . GLN A 1 226 ? -26.246 18.457 1.073 1.00 26.80 226 GLN A CA 1
ATOM 1751 C C . GLN A 1 226 ? -24.881 19.164 1.254 1.00 26.80 226 GLN A C 1
ATOM 1753 O O . GLN A 1 226 ? -24.099 18.734 2.100 1.00 26.80 226 GLN A O 1
ATOM 1758 N N . PRO A 1 227 ? -24.614 20.274 0.527 1.00 32.41 227 PRO A N 1
ATOM 1759 C CA . PRO A 1 227 ? -23.402 21.106 0.646 1.00 32.41 227 PRO A CA 1
ATOM 1760 C C . PRO A 1 227 ? -23.265 21.967 1.922 1.00 32.41 227 PRO A C 1
ATOM 1762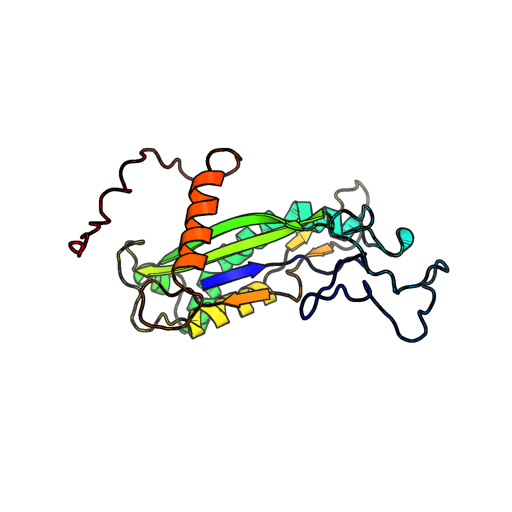 O O . PRO A 1 227 ? -22.363 22.795 1.987 1.00 32.41 227 PRO A O 1
ATOM 1765 N N . ILE A 1 228 ? -24.138 21.824 2.926 1.00 28.19 228 ILE A N 1
ATOM 1766 C CA . ILE A 1 228 ? -24.312 22.839 3.988 1.00 28.19 228 ILE A CA 1
ATOM 1767 C C . ILE A 1 228 ? -23.377 22.706 5.207 1.00 28.19 228 ILE A C 1
ATOM 1769 O O . ILE A 1 228 ? -23.389 23.552 6.087 1.00 28.19 228 ILE A O 1
ATOM 1773 N N . GLN A 1 229 ? -22.490 21.710 5.273 1.00 31.06 229 GLN A N 1
ATOM 1774 C CA . GLN A 1 229 ? -21.557 21.576 6.414 1.00 31.06 229 GLN A CA 1
ATOM 1775 C C . GLN A 1 229 ? -20.231 22.348 6.251 1.00 31.06 229 GLN A C 1
ATOM 1777 O O . GLN A 1 229 ? -19.256 22.055 6.938 1.00 31.06 229 GLN A O 1
ATOM 1782 N N . ILE A 1 230 ? -20.184 23.335 5.348 1.00 37.34 230 ILE A N 1
ATOM 1783 C CA . ILE A 1 230 ? -19.044 24.258 5.191 1.00 37.34 230 ILE A CA 1
ATOM 1784 C C . ILE A 1 230 ? -19.126 25.446 6.184 1.00 37.34 230 ILE A C 1
ATOM 1786 O O . ILE A 1 230 ? -18.143 26.158 6.362 1.00 37.34 230 ILE A O 1
ATOM 1790 N N . GLU A 1 231 ? -20.238 25.638 6.902 1.00 28.25 231 GLU A N 1
ATOM 1791 C CA . GLU A 1 231 ? -20.495 26.880 7.659 1.00 28.25 231 GLU A CA 1
ATOM 1792 C C . GLU A 1 231 ? -20.015 26.934 9.125 1.00 28.25 231 GLU A C 1
ATOM 1794 O O . GLU A 1 231 ? -20.077 28.006 9.722 1.00 28.25 231 GLU A O 1
ATOM 1799 N N . ASP A 1 232 ? -19.438 25.875 9.705 1.00 29.84 232 ASP A N 1
ATOM 1800 C CA . ASP A 1 232 ? -18.932 25.940 11.098 1.00 29.84 232 ASP A CA 1
ATOM 1801 C C . ASP A 1 232 ? -17.456 26.364 11.236 1.00 29.84 232 ASP A C 1
ATOM 1803 O O . ASP A 1 232 ? -16.913 26.431 12.341 1.00 29.84 232 ASP A O 1
ATOM 1807 N N . LEU A 1 233 ? -16.794 26.743 10.140 1.00 30.36 233 LEU A N 1
ATOM 1808 C CA . LEU A 1 233 ? -15.510 27.443 10.205 1.00 30.36 233 LEU A CA 1
ATOM 1809 C C . LEU A 1 233 ? -15.767 28.949 10.315 1.00 30.36 233 LEU A C 1
ATOM 1811 O O . LEU A 1 233 ? -15.727 29.679 9.327 1.00 30.36 233 LEU A O 1
ATOM 1815 N N . ARG A 1 234 ? -16.016 29.428 11.541 1.00 24.38 234 ARG A N 1
ATOM 1816 C CA . ARG A 1 234 ? -15.919 30.862 11.850 1.00 24.38 234 ARG A CA 1
ATOM 1817 C C . ARG A 1 234 ? -14.488 31.329 11.582 1.00 24.38 234 ARG A C 1
ATOM 1819 O O . ARG A 1 234 ? -13.605 31.163 12.419 1.00 24.38 234 ARG A O 1
ATOM 1826 N N . VAL A 1 235 ? -14.274 31.923 10.414 1.00 30.98 235 VAL A N 1
ATOM 1827 C CA . VAL A 1 235 ? -13.088 32.722 10.114 1.00 30.98 235 VAL A CA 1
ATOM 1828 C C . VAL A 1 235 ? -13.258 34.058 10.834 1.00 30.98 235 VAL A C 1
ATOM 1830 O O . VAL A 1 235 ? -14.036 34.907 10.414 1.00 30.98 235 VAL A O 1
ATOM 1833 N N . THR A 1 236 ? -12.570 34.238 11.956 1.00 29.17 236 THR A N 1
ATOM 1834 C CA . THR A 1 236 ? -12.305 35.577 12.494 1.00 29.17 236 THR A CA 1
ATOM 1835 C C . THR A 1 236 ? -11.177 36.209 11.686 1.00 29.17 236 THR A C 1
ATOM 1837 O O . THR A 1 236 ? -10.040 35.740 11.752 1.00 29.17 236 THR A O 1
ATOM 1840 N N . GLU A 1 237 ? -11.486 37.262 10.932 1.00 31.03 237 GLU A N 1
ATOM 1841 C CA . GLU A 1 237 ? -10.485 38.154 10.338 1.00 31.03 237 GLU A CA 1
ATOM 1842 C C . GLU A 1 237 ? -9.856 39.036 11.435 1.00 31.03 237 GLU A C 1
ATOM 1844 O O . GLU A 1 237 ? -10.594 39.602 12.248 1.00 31.03 237 GLU A O 1
ATOM 1849 N N . PRO A 1 238 ? -8.522 39.208 11.484 1.00 27.31 238 PRO A N 1
ATOM 1850 C CA . PRO A 1 238 ? -7.912 40.304 12.223 1.00 27.31 238 PRO A CA 1
ATOM 1851 C C . PRO A 1 238 ? -7.853 41.587 11.364 1.00 27.31 238 PRO A C 1
ATOM 1853 O O . PRO A 1 238 ? -7.627 41.505 10.155 1.00 27.31 238 PRO A O 1
ATOM 1856 N N . PRO A 1 239 ? -8.039 42.776 11.970 1.00 26.81 239 PRO A N 1
ATOM 1857 C CA . PRO A 1 239 ? -8.119 44.049 11.259 1.00 26.81 239 PRO A CA 1
ATOM 1858 C C . PRO A 1 239 ? -6.766 44.482 10.687 1.00 26.81 239 PRO A C 1
ATOM 1860 O O . PRO A 1 239 ? -5.718 44.304 11.310 1.00 26.81 239 PRO A O 1
ATOM 1863 N N . GLY A 1 240 ? -6.825 45.075 9.496 1.00 30.83 240 GLY A N 1
ATOM 1864 C CA . GLY A 1 240 ? -5.677 45.596 8.768 1.00 30.83 240 GLY A CA 1
ATOM 1865 C C . GLY A 1 240 ? -5.088 46.884 9.348 1.00 30.83 240 GLY A C 1
ATOM 1866 O O . GLY A 1 240 ? -5.780 47.695 9.967 1.00 30.83 240 GLY A O 1
ATOM 1867 N N . GLY A 1 241 ? -3.800 47.048 9.059 1.00 29.06 241 GLY A N 1
ATOM 1868 C CA . GLY A 1 241 ? -3.001 48.267 9.118 1.00 29.06 241 GLY A CA 1
ATOM 1869 C C . GLY A 1 241 ? -1.783 48.075 8.230 1.00 29.06 241 GLY A C 1
ATOM 1870 O O . GLY A 1 241 ? -1.089 47.057 8.445 1.00 29.06 241 GLY A O 1
#

Sequence (241 aa):
MFATFTAPSFGPVHGRRERDGKTLPCRPRRDDPPCVHGRLEGCRVRHGEDDSRLGQPICVDCYDYSGAVLWNAHAGELWRRFARDLLAVLARQRKATRADLRRQLRVSYAKVAEYQTRGLVHFHAVIRLDGPEGPGDPSPSWATVPLLEEAIRRTAEQVTVTATTGVRGDDGPGFTLRWGRQLDVQPVYLGAELGGMSDGKVAAYIAKYVTKGAESAGTVDRPVKQPIQIEDLRVTEPPGG

pLDDT: mean 79.37, std 23.58, range [24.38, 98.31]